Protein AF-A0A2D6INN9-F1 (afdb_monomer)

Radius of gyration: 22.7 Å; Cα contacts (8 Å, |Δi|>4): 470; chains: 1; bounding box: 50×61×62 Å

Foldseek 3Di:
DDQPALVSCVVQVPWDQFDFDWDDDVVPDIDTPHTDVVRGDPPTGRDDDDQADPQPRAGWDDDVPDRDIDRPDCQGLVNQLVLLCQQCDPLHLVQPLDDSVNSSQCVVVVCDRHNLSQLVDDLVSQCVDPPDDSVSSVVNNVSSLVSQEEEQLNNVRSNVQPPQDSLNSLQLLQQQQDPVSQLVDALVSQCVGPPRDSVSSVSSPVQSVDPVNVVVVVSSVVSNRHHGTRDNAALAAQAEEEEFEAAPPDGPVVLCVLCSVRNHHYDPADDLSHQEYEYYHPGPDRVVVCVVSVHHYDYNVVSCVSSDD

Secondary structure (DSSP, 8-state):
-B--SHHHHHHTT-EET--EEEEEETTTEEEEEEE-GGG--TT-EE----SB-TTT-PBEEEPTT-S-EEES-TT-HHHHHHHHHHHHSTTTT--TT--HHHHHHHHHTTS-SSGGGGGG--HHHHTTSTT--HHHHHHHHHHHHH--EEEHHHHHHHTT-TT--HHHHHHHHHHH-SHHHHTT--HHHHHTSTT--HHHHHHHHHHHHSHHHHHHHHHHHHHT-EEEPPPS--TTTT-EEEEESBPSSS-HHHHHHHHHHTT-EE-SS--TT-SEEEE-BT--HHHHHHHHTT-EEE-HHHHHHHH--

Structure (mmCIF, N/CA/C/O backbone):
data_AF-A0A2D6INN9-F1
#
_entry.id   AF-A0A2D6INN9-F1
#
loop_
_atom_site.group_PDB
_atom_site.id
_atom_site.type_symbol
_atom_site.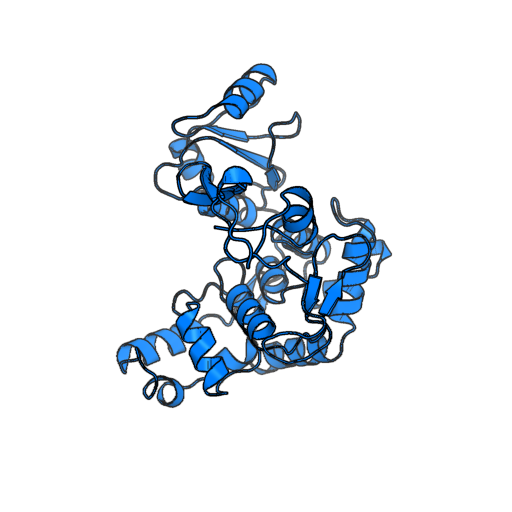label_atom_id
_atom_site.label_alt_id
_atom_site.label_comp_id
_atom_site.label_asym_id
_atom_site.label_entity_id
_atom_site.label_seq_id
_atom_site.pdbx_PDB_ins_code
_atom_site.Cartn_x
_atom_site.Cartn_y
_atom_site.Cartn_z
_atom_site.occupancy
_atom_site.B_iso_or_equiv
_atom_site.auth_seq_id
_atom_site.auth_comp_id
_atom_site.auth_asym_id
_atom_site.auth_atom_id
_atom_site.pdbx_PDB_model_num
ATOM 1 N N . ALA A 1 1 ? 17.475 4.434 -13.393 1.00 82.44 1 ALA A N 1
ATOM 2 C CA . ALA A 1 1 ? 16.855 5.772 -13.404 1.00 82.44 1 ALA A CA 1
ATOM 3 C C . ALA A 1 1 ? 15.416 5.620 -13.858 1.00 82.44 1 ALA A C 1
ATOM 5 O O . ALA A 1 1 ? 15.190 4.859 -14.793 1.00 82.44 1 ALA A O 1
ATOM 6 N N . THR A 1 2 ? 14.457 6.259 -13.189 1.00 85.31 2 THR A N 1
ATOM 7 C CA . THR A 1 2 ? 13.053 6.194 -13.625 1.00 85.31 2 THR A CA 1
ATOM 8 C C . THR A 1 2 ? 12.850 6.983 -14.923 1.00 85.31 2 THR A C 1
ATOM 10 O O . THR A 1 2 ? 13.542 7.969 -15.180 1.00 85.31 2 THR A O 1
ATOM 13 N N . LEU A 1 3 ? 11.908 6.522 -15.743 1.00 88.94 3 LEU A N 1
ATOM 14 C CA . LEU A 1 3 ? 11.426 7.188 -16.957 1.00 88.94 3 LEU A CA 1
ATOM 15 C C . LEU A 1 3 ? 9.985 7.705 -16.804 1.00 88.94 3 LEU A C 1
ATOM 17 O O . LEU A 1 3 ? 9.420 8.233 -17.755 1.00 88.94 3 LEU A O 1
ATOM 21 N N . HIS A 1 4 ? 9.416 7.574 -15.602 1.00 88.25 4 HIS A N 1
ATOM 22 C CA . HIS A 1 4 ? 8.050 7.940 -15.217 1.00 88.25 4 HIS A CA 1
ATOM 23 C C . HIS A 1 4 ? 6.936 7.201 -15.978 1.00 88.25 4 HIS A C 1
ATOM 25 O O . HIS A 1 4 ? 6.243 6.386 -15.375 1.00 88.25 4 HIS A O 1
ATOM 31 N N . ASN A 1 5 ? 6.728 7.481 -17.267 1.00 90.88 5 ASN A N 1
ATOM 32 C CA . ASN A 1 5 ? 5.637 6.931 -18.083 1.00 90.88 5 ASN A CA 1
ATOM 33 C C . ASN A 1 5 ? 5.931 7.064 -19.596 1.00 90.88 5 ASN A C 1
ATOM 35 O O . ASN A 1 5 ? 6.963 7.603 -19.994 1.00 90.88 5 ASN A O 1
ATOM 39 N N . ALA A 1 6 ? 5.033 6.546 -20.445 1.00 90.88 6 ALA A N 1
ATOM 40 C CA . ALA A 1 6 ? 5.186 6.597 -21.904 1.00 90.88 6 ALA A CA 1
ATOM 41 C C . ALA A 1 6 ? 5.280 8.031 -22.446 1.00 90.88 6 ALA A C 1
ATOM 43 O O . ALA A 1 6 ? 6.077 8.292 -23.349 1.00 90.88 6 ALA A O 1
ATOM 44 N N . ASP A 1 7 ? 4.502 8.949 -21.875 1.00 90.00 7 ASP A N 1
ATOM 45 C CA . ASP A 1 7 ? 4.426 10.337 -22.325 1.00 90.00 7 ASP A CA 1
ATOM 46 C C . ASP A 1 7 ? 5.738 11.075 -22.045 1.00 90.00 7 ASP A C 1
ATOM 48 O O . ASP A 1 7 ? 6.246 11.779 -22.912 1.00 90.00 7 ASP A O 1
ATOM 52 N N . GLU A 1 8 ? 6.354 10.853 -20.880 1.00 91.38 8 GLU A N 1
ATOM 53 C CA . GLU A 1 8 ? 7.668 11.408 -20.539 1.00 91.38 8 GLU A CA 1
ATOM 54 C C . GLU A 1 8 ? 8.785 10.847 -21.427 1.00 91.38 8 GLU A C 1
ATOM 56 O O . GLU A 1 8 ? 9.669 11.594 -21.856 1.00 91.38 8 GLU A O 1
ATOM 61 N N . ILE A 1 9 ? 8.729 9.552 -21.757 1.00 92.88 9 ILE A N 1
ATOM 62 C CA . ILE A 1 9 ? 9.659 8.925 -22.708 1.00 92.88 9 ILE A CA 1
ATOM 63 C C . ILE A 1 9 ? 9.532 9.581 -24.087 1.00 92.88 9 ILE A C 1
ATOM 65 O O . ILE A 1 9 ? 10.547 9.914 -24.704 1.00 92.88 9 ILE A O 1
ATOM 69 N N . ALA A 1 10 ? 8.299 9.797 -24.556 1.00 91.88 10 ALA A N 1
ATOM 70 C CA . ALA A 1 10 ? 8.024 10.447 -25.831 1.00 91.88 10 ALA A CA 1
ATOM 71 C C . ALA A 1 10 ? 8.453 11.922 -25.825 1.00 91.88 10 ALA A C 1
ATOM 73 O O . ALA A 1 10 ? 9.128 12.363 -26.755 1.00 91.88 10 ALA A O 1
ATOM 74 N N . ARG A 1 11 ? 8.137 12.665 -24.755 1.00 92.25 11 ARG A N 1
ATOM 75 C CA . ARG A 1 11 ? 8.499 14.079 -24.573 1.00 92.25 11 ARG A CA 1
ATOM 76 C C . ARG A 1 11 ? 10.010 14.294 -24.613 1.00 92.25 11 ARG A C 1
ATOM 78 O O . ARG A 1 11 ? 10.470 15.271 -25.195 1.00 92.25 11 ARG A O 1
ATOM 85 N N . LYS A 1 12 ? 10.781 13.386 -24.008 1.00 92.88 12 LYS A N 1
ATOM 86 C CA . LYS A 1 12 ? 12.253 13.430 -23.986 1.00 92.88 12 LYS A CA 1
ATOM 87 C C . LYS A 1 12 ? 12.909 12.748 -25.203 1.00 92.88 12 LYS A C 1
ATOM 89 O O . LYS A 1 12 ? 14.134 12.741 -25.280 1.00 92.88 12 LYS A O 1
ATOM 94 N N . ASP A 1 13 ? 12.124 12.174 -26.127 1.00 93.94 13 ASP A N 1
ATOM 95 C CA . ASP A 1 13 ? 12.567 11.322 -27.252 1.00 93.94 13 ASP A CA 1
ATOM 96 C C . ASP A 1 13 ? 13.621 10.285 -26.826 1.00 93.94 13 ASP A C 1
ATOM 98 O O . ASP A 1 13 ? 14.629 10.097 -27.506 1.00 93.94 13 ASP A O 1
ATOM 102 N N . VAL A 1 14 ? 13.406 9.619 -25.685 1.00 94.69 14 VAL A N 1
ATOM 103 C CA . VAL A 1 14 ? 14.332 8.593 -25.180 1.00 94.69 14 VAL A CA 1
ATOM 104 C C . VAL A 1 14 ? 14.199 7.318 -26.006 1.00 94.69 14 VAL A C 1
ATOM 106 O O . VAL A 1 14 ? 13.104 6.781 -26.196 1.00 94.69 14 VAL A O 1
ATOM 109 N N . ARG A 1 15 ? 15.336 6.804 -26.482 1.00 95.44 15 ARG A N 1
ATOM 110 C CA . ARG A 1 15 ? 15.422 5.575 -27.277 1.00 95.44 15 ARG A CA 1
ATOM 111 C C . ARG A 1 15 ? 16.339 4.554 -26.620 1.00 95.44 15 ARG A C 1
ATOM 113 O O . ARG A 1 15 ? 17.301 4.893 -25.935 1.00 95.44 15 ARG A O 1
ATOM 120 N N . VAL A 1 16 ? 16.057 3.277 -26.862 1.00 94.12 16 VAL A N 1
ATOM 121 C CA . VAL A 1 16 ? 16.925 2.177 -26.431 1.00 94.12 16 VAL A CA 1
ATOM 122 C C . VAL A 1 16 ? 18.274 2.330 -27.131 1.00 94.12 16 VAL A C 1
ATOM 124 O O . VAL A 1 16 ? 18.326 2.339 -28.362 1.00 94.12 16 VAL A O 1
ATOM 127 N N . GLY A 1 17 ? 19.342 2.455 -26.341 1.00 93.12 17 GLY A N 1
ATOM 128 C CA . GLY A 1 17 ? 20.711 2.683 -26.813 1.00 93.12 17 GLY A CA 1
ATOM 129 C C . GLY A 1 17 ? 21.179 4.143 -26.787 1.00 93.12 17 GLY A C 1
ATOM 130 O O . GLY A 1 17 ? 22.317 4.397 -27.166 1.00 93.12 17 GLY A O 1
ATOM 131 N N . ASP A 1 18 ? 20.348 5.100 -26.360 1.00 94.44 18 ASP A N 1
ATOM 132 C CA . ASP A 1 18 ? 20.767 6.5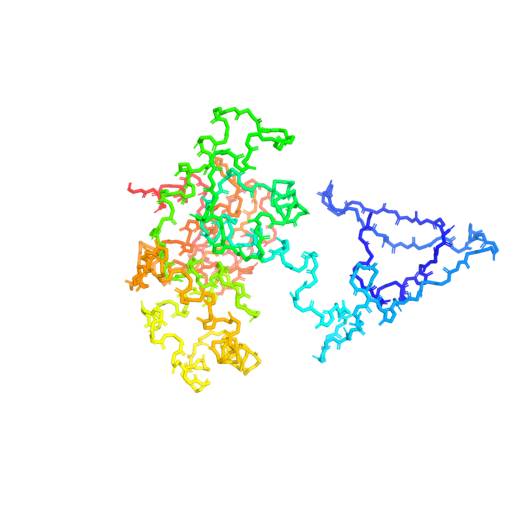02 -26.245 1.00 94.44 18 ASP A CA 1
ATOM 133 C C . ASP A 1 18 ? 21.808 6.736 -25.144 1.00 94.44 18 ASP A C 1
ATOM 135 O O . ASP A 1 18 ? 21.731 6.176 -24.049 1.00 94.44 18 ASP A O 1
ATOM 139 N N . THR A 1 19 ? 22.717 7.678 -25.406 1.00 95.06 19 THR A N 1
ATOM 140 C CA . THR A 1 19 ? 23.507 8.336 -24.361 1.00 95.06 19 THR A CA 1
ATOM 141 C C . THR A 1 19 ? 22.652 9.410 -23.694 1.00 95.06 19 THR A C 1
ATOM 143 O O . THR A 1 19 ? 22.105 10.288 -24.368 1.00 95.06 19 THR A O 1
ATOM 146 N N . VAL A 1 20 ? 22.543 9.359 -22.368 1.00 94.38 20 VAL A N 1
ATOM 147 C CA . VAL A 1 20 ? 21.652 10.222 -21.581 1.00 94.38 20 VAL A CA 1
ATOM 148 C C . VAL A 1 20 ? 22.390 10.918 -20.444 1.00 94.38 20 VAL A C 1
ATOM 150 O O . VAL A 1 20 ? 23.368 10.395 -19.915 1.00 94.38 20 VAL A O 1
ATOM 153 N N . ILE A 1 21 ? 21.886 12.082 -20.036 1.00 91.31 21 ILE A N 1
ATOM 154 C CA . ILE A 1 21 ? 22.287 12.729 -18.787 1.00 91.31 21 ILE A CA 1
ATOM 155 C C . ILE A 1 21 ? 21.362 12.246 -17.674 1.00 91.31 21 ILE A C 1
ATOM 157 O O . ILE A 1 21 ? 20.141 12.404 -17.759 1.00 91.31 21 ILE A O 1
ATOM 161 N N . ILE A 1 22 ? 21.956 11.686 -16.624 1.00 91.25 22 ILE A N 1
ATOM 162 C CA . ILE A 1 22 ? 21.252 11.266 -15.414 1.00 91.25 22 ILE A CA 1
ATOM 163 C C . ILE A 1 22 ? 21.534 12.287 -14.317 1.00 91.25 22 ILE A C 1
ATOM 165 O O . ILE A 1 22 ? 22.684 12.656 -14.088 1.00 91.25 22 ILE A O 1
ATOM 169 N N . HIS A 1 23 ? 20.484 12.709 -13.624 1.00 85.31 23 HIS A N 1
ATOM 170 C CA . HIS A 1 23 ? 20.584 13.508 -12.411 1.00 85.31 23 HIS A CA 1
ATOM 171 C C . HIS A 1 23 ? 20.017 12.711 -11.239 1.00 85.31 23 HIS A C 1
ATOM 173 O O . HIS A 1 23 ? 19.042 11.979 -11.393 1.00 85.31 23 HIS A O 1
ATOM 179 N N . LYS A 1 24 ? 20.637 12.830 -10.066 1.00 84.06 24 LYS A N 1
ATOM 180 C CA . LYS A 1 24 ? 20.066 12.328 -8.816 1.00 84.06 24 LYS A CA 1
ATOM 181 C C . LYS A 1 24 ? 19.417 13.503 -8.100 1.00 84.06 24 LYS A C 1
ATOM 183 O O . LYS A 1 24 ? 20.112 14.301 -7.478 1.00 84.06 24 LYS A O 1
ATOM 188 N N . ALA A 1 25 ? 18.095 13.609 -8.198 1.00 65.69 25 ALA A N 1
ATOM 189 C CA . ALA A 1 25 ? 17.360 14.628 -7.464 1.00 65.69 25 ALA A CA 1
ATOM 190 C C . ALA A 1 25 ? 17.486 14.345 -5.957 1.00 65.69 25 ALA A C 1
ATOM 192 O O . ALA A 1 25 ? 17.054 13.293 -5.478 1.00 65.69 25 ALA A O 1
ATOM 193 N N . GLY A 1 26 ? 18.123 15.262 -5.222 1.00 65.00 26 GLY A N 1
ATOM 194 C CA . GLY A 1 26 ? 18.362 15.119 -3.781 1.00 65.00 26 GLY A CA 1
ATOM 195 C C . GLY A 1 26 ? 19.169 13.871 -3.401 1.00 65.00 26 GLY A C 1
ATOM 196 O O . GLY A 1 26 ? 18.892 13.285 -2.363 1.00 65.00 26 GLY A O 1
ATOM 197 N N . ASP A 1 27 ? 20.094 13.431 -4.265 1.00 66.44 27 ASP A N 1
ATOM 198 C CA . ASP A 1 27 ? 21.002 12.282 -4.088 1.00 66.44 27 ASP A CA 1
ATOM 199 C C . ASP A 1 27 ? 20.370 10.883 -3.931 1.00 66.44 27 ASP A C 1
ATOM 201 O O . ASP A 1 27 ? 21.101 9.897 -3.812 1.00 66.44 27 ASP A O 1
ATOM 205 N N . ILE A 1 28 ? 19.041 10.745 -4.031 1.00 70.94 28 ILE A N 1
ATOM 206 C CA . ILE A 1 28 ? 18.347 9.467 -3.773 1.00 70.94 28 ILE A CA 1
ATOM 207 C C . ILE A 1 28 ? 17.854 8.798 -5.065 1.00 70.94 28 ILE A C 1
ATOM 209 O O . ILE A 1 28 ? 18.266 7.679 -5.374 1.00 70.94 28 ILE A O 1
ATOM 213 N N . ILE A 1 29 ? 16.987 9.456 -5.846 1.00 74.56 29 ILE A N 1
ATOM 214 C CA . ILE A 1 29 ? 16.329 8.826 -7.006 1.00 74.56 29 ILE A CA 1
ATOM 215 C C . ILE A 1 29 ? 16.963 9.336 -8.309 1.00 74.56 29 ILE A C 1
ATOM 217 O O . ILE A 1 29 ? 16.844 10.523 -8.617 1.00 74.56 29 ILE A O 1
ATOM 221 N N . PRO A 1 30 ? 17.629 8.474 -9.103 1.00 83.50 30 PRO A N 1
ATOM 222 C CA . PRO A 1 30 ? 18.159 8.876 -10.397 1.00 83.50 30 PRO A CA 1
ATOM 223 C C . PRO A 1 30 ? 17.036 9.021 -11.434 1.00 83.50 30 PRO A C 1
ATOM 225 O O . PRO A 1 30 ? 16.236 8.100 -11.633 1.00 83.50 30 PRO A O 1
ATOM 228 N N . GLU A 1 31 ? 17.041 10.130 -12.164 1.00 85.38 31 GLU A N 1
ATOM 229 C CA . GLU A 1 31 ? 16.136 10.434 -13.274 1.00 85.38 31 GLU A CA 1
ATOM 230 C C . GLU A 1 31 ? 16.912 10.808 -14.542 1.00 85.38 31 GLU A C 1
ATOM 232 O O . GLU A 1 31 ? 18.044 11.295 -14.487 1.00 85.38 31 GLU A O 1
ATOM 237 N N . ILE A 1 32 ? 16.307 10.562 -15.705 1.00 89.12 32 ILE A N 1
ATOM 238 C CA . ILE A 1 32 ? 16.875 10.979 -16.992 1.00 89.12 32 ILE A CA 1
ATOM 239 C C . ILE A 1 32 ? 16.454 12.421 -17.268 1.00 89.12 32 ILE A C 1
ATOM 241 O O . ILE A 1 32 ? 15.264 12.694 -17.431 1.00 89.12 32 ILE A O 1
ATOM 245 N N . VAL A 1 33 ? 17.424 13.333 -17.356 1.00 88.50 33 VAL A N 1
ATOM 246 C CA . VAL A 1 33 ? 17.177 14.760 -17.623 1.00 88.50 33 VAL A CA 1
ATOM 247 C C . VAL A 1 33 ? 16.959 14.990 -19.112 1.00 88.50 33 VAL A C 1
ATOM 249 O O . VAL A 1 33 ? 15.941 15.549 -19.513 1.00 88.50 33 VAL A O 1
ATOM 252 N N . GLN A 1 34 ? 17.902 14.526 -19.935 1.00 89.94 34 GLN A N 1
ATOM 253 C CA . GLN A 1 34 ? 17.858 14.681 -21.387 1.00 89.94 34 GLN A CA 1
ATOM 254 C C . GLN A 1 34 ? 18.675 13.603 -22.103 1.00 89.94 34 GLN A C 1
ATOM 256 O O . GLN A 1 34 ? 19.637 13.059 -21.552 1.00 89.94 34 GLN A O 1
ATOM 261 N N . VAL A 1 35 ? 18.306 13.329 -23.352 1.00 94.56 35 VAL A N 1
ATOM 262 C CA . VAL A 1 35 ? 19.119 12.561 -24.304 1.00 94.56 35 VAL A CA 1
ATOM 263 C C . VAL A 1 35 ? 20.204 13.449 -24.915 1.00 94.56 35 VAL A C 1
ATOM 265 O O . VAL A 1 35 ? 20.056 14.669 -24.957 1.00 94.56 35 VAL A O 1
ATOM 268 N N . LEU A 1 36 ? 21.283 12.849 -25.420 1.00 94.94 36 LEU A N 1
ATOM 269 C CA . LEU A 1 36 ? 22.322 13.533 -26.195 1.00 94.94 36 LEU A CA 1
ATOM 270 C C . LEU A 1 36 ? 22.227 13.122 -27.676 1.00 94.94 36 LEU A C 1
ATOM 272 O O . LEU A 1 36 ? 22.896 12.172 -28.087 1.00 94.94 36 LEU A O 1
ATOM 276 N N . PRO A 1 37 ? 21.447 13.8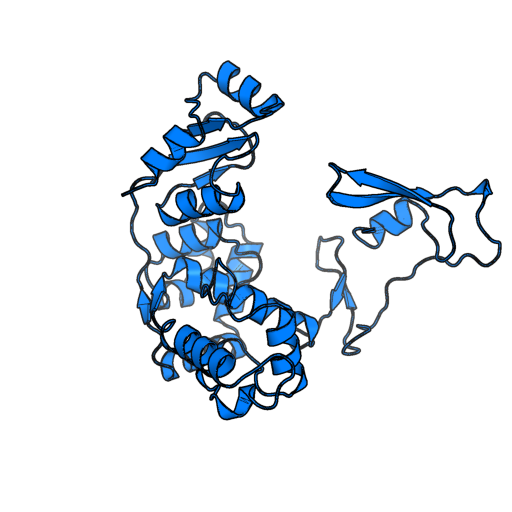34 -28.520 1.00 92.81 37 PRO A N 1
ATOM 277 C CA . PRO A 1 37 ? 21.161 13.393 -29.889 1.00 92.81 37 PRO A CA 1
ATOM 278 C C . PRO A 1 37 ? 22.407 13.231 -30.765 1.00 92.81 37 PRO A C 1
ATOM 280 O O . PRO A 1 37 ? 22.443 12.359 -31.625 1.00 92.81 37 PRO A O 1
ATOM 283 N N . LYS A 1 38 ? 23.451 14.037 -30.524 1.00 94.75 38 LYS A N 1
ATOM 284 C CA . LYS A 1 38 ? 24.725 13.972 -31.264 1.00 94.75 38 LYS A CA 1
ATOM 285 C C . LYS A 1 38 ? 25.489 12.661 -31.046 1.00 94.75 38 LYS A C 1
ATOM 287 O O . LYS A 1 38 ? 26.340 12.325 -31.857 1.00 94.75 38 LYS A O 1
ATOM 292 N N . LEU A 1 39 ? 25.193 11.942 -29.963 1.00 95.69 39 LEU A N 1
ATOM 293 C CA . LEU A 1 39 ? 25.821 10.668 -29.610 1.00 95.69 39 LEU A CA 1
ATOM 294 C C . LEU A 1 39 ? 24.891 9.472 -29.855 1.00 95.69 39 LEU A C 1
ATOM 296 O O . LEU A 1 39 ? 25.235 8.351 -29.493 1.00 95.69 39 LEU A O 1
ATOM 300 N N . ARG A 1 40 ? 23.713 9.696 -30.453 1.00 95.62 40 ARG A N 1
ATOM 301 C CA . ARG A 1 40 ? 22.722 8.647 -30.695 1.00 95.62 40 ARG A CA 1
ATOM 302 C C . ARG A 1 40 ? 23.246 7.630 -31.716 1.00 95.62 40 ARG A C 1
ATOM 304 O O . ARG A 1 40 ? 23.510 8.004 -32.864 1.00 95.62 40 ARG A O 1
ATOM 311 N N . PRO A 1 41 ? 23.326 6.335 -31.363 1.00 94.62 41 PRO A N 1
ATOM 312 C CA . PRO A 1 41 ? 23.656 5.295 -32.327 1.00 94.62 41 PRO A CA 1
ATOM 313 C C . PRO A 1 41 ? 22.590 5.185 -33.422 1.00 94.62 41 PRO A C 1
ATOM 315 O O . PRO A 1 41 ? 21.394 5.316 -33.159 1.00 94.62 41 PRO A O 1
ATOM 318 N N . LYS A 1 42 ? 22.997 4.838 -34.650 1.00 92.69 42 LYS A N 1
ATOM 319 C CA . LYS A 1 42 ? 22.057 4.617 -35.770 1.00 92.69 42 LYS A CA 1
ATOM 320 C C . LYS A 1 42 ? 21.034 3.507 -35.489 1.00 92.69 42 LYS A C 1
ATOM 322 O O . LYS A 1 42 ? 19.930 3.550 -36.017 1.00 92.69 42 LYS A O 1
ATOM 327 N N . ALA A 1 43 ? 21.392 2.534 -34.650 1.00 94.12 43 ALA A N 1
ATOM 328 C CA . ALA A 1 43 ? 20.536 1.412 -34.267 1.00 94.12 43 ALA A CA 1
ATOM 329 C C . ALA A 1 43 ? 19.555 1.730 -33.117 1.00 94.12 43 ALA A C 1
ATOM 331 O O . ALA A 1 43 ? 18.850 0.826 -32.666 1.00 94.12 43 ALA A O 1
ATOM 332 N N . ALA A 1 44 ? 19.507 2.975 -32.622 1.00 94.06 44 ALA A N 1
ATOM 333 C CA . ALA A 1 44 ? 18.654 3.347 -31.496 1.00 94.06 44 ALA A CA 1
ATOM 334 C C . ALA A 1 44 ? 17.160 3.196 -31.831 1.00 94.06 44 ALA A C 1
ATOM 336 O O . ALA A 1 44 ? 16.668 3.739 -32.826 1.00 94.06 44 ALA A O 1
ATOM 337 N N . LYS A 1 45 ? 16.417 2.484 -30.975 1.00 94.50 45 LYS A N 1
ATOM 338 C CA . LYS A 1 45 ? 14.999 2.150 -31.202 1.00 94.50 45 LYS A CA 1
ATOM 339 C C . LYS A 1 45 ? 14.085 2.951 -30.286 1.00 94.50 45 LYS A C 1
ATOM 341 O O . LYS A 1 45 ? 14.337 3.048 -29.087 1.00 94.50 45 LYS A O 1
ATOM 346 N N . LYS A 1 46 ? 12.996 3.491 -30.838 1.00 94.38 46 LYS A N 1
ATOM 347 C CA . LYS A 1 46 ? 11.948 4.124 -30.026 1.00 94.38 46 LYS A CA 1
ATOM 348 C C . LYS A 1 46 ? 11.318 3.094 -29.092 1.00 94.38 46 LYS A C 1
ATOM 350 O O . LYS A 1 46 ? 11.091 1.952 -29.488 1.00 94.38 46 LYS A O 1
ATOM 355 N N . PHE A 1 47 ? 11.034 3.516 -27.866 1.00 94.06 47 PHE A N 1
ATOM 356 C CA . PHE A 1 47 ? 10.232 2.728 -26.943 1.00 94.06 47 PHE A CA 1
ATOM 357 C C . PHE A 1 47 ? 8.786 2.652 -27.443 1.00 94.06 47 PHE A C 1
ATOM 359 O O . PHE A 1 47 ? 8.231 3.640 -27.924 1.00 94.06 47 PHE A O 1
ATOM 366 N N . VAL A 1 48 ? 8.182 1.475 -27.310 1.00 92.69 48 VAL A N 1
ATOM 367 C CA . VAL A 1 48 ? 6.768 1.238 -27.595 1.00 92.69 48 VAL A CA 1
ATOM 368 C C . VAL A 1 48 ? 6.189 0.538 -26.377 1.00 92.69 48 VAL A C 1
ATOM 370 O O . VAL A 1 48 ? 6.724 -0.482 -25.942 1.00 92.69 48 VAL A O 1
ATOM 373 N N . MET A 1 49 ? 5.112 1.093 -25.823 1.00 93.81 49 MET A N 1
ATOM 374 C CA . MET A 1 49 ? 4.427 0.483 -24.687 1.00 93.81 49 MET A CA 1
ATOM 375 C C . MET A 1 49 ? 3.894 -0.901 -25.099 1.00 93.81 49 MET A C 1
ATOM 377 O O . MET A 1 49 ? 3.229 -1.007 -26.136 1.00 93.81 49 MET A O 1
ATOM 381 N N . PRO A 1 50 ? 4.189 -1.975 -24.344 1.00 94.88 50 PRO A N 1
ATOM 382 C CA . PRO A 1 50 ? 3.692 -3.301 -24.675 1.00 94.88 50 PRO A CA 1
ATOM 383 C C . PRO A 1 50 ? 2.162 -3.352 -24.601 1.00 94.88 50 PRO A C 1
ATOM 385 O O . PRO A 1 50 ? 1.555 -2.798 -23.688 1.00 94.88 50 PRO A O 1
ATOM 388 N N . LYS A 1 51 ? 1.540 -4.051 -25.559 1.00 95.56 51 LYS A N 1
ATOM 389 C CA . LYS A 1 51 ? 0.083 -4.289 -25.587 1.00 95.56 51 LYS A CA 1
ATOM 390 C C . LYS A 1 51 ? -0.360 -5.369 -24.596 1.00 95.56 51 LYS A C 1
ATOM 392 O O . LYS A 1 51 ? -1.524 -5.409 -24.204 1.00 95.56 51 LYS A O 1
ATOM 397 N N . GLU A 1 52 ? 0.574 -6.222 -24.189 1.00 97.50 52 GLU A N 1
ATOM 398 C CA . GLU A 1 52 ? 0.374 -7.333 -23.263 1.00 97.50 52 GLU A CA 1
ATOM 399 C C . GLU A 1 52 ? 1.357 -7.227 -22.102 1.00 97.50 52 GLU A C 1
ATOM 401 O O . GLU A 1 52 ? 2.508 -6.819 -22.267 1.00 97.50 52 GLU A O 1
ATOM 406 N N . CYS A 1 53 ? 0.909 -7.605 -20.910 1.00 96.75 53 CYS A N 1
ATOM 407 C CA . CYS A 1 53 ? 1.723 -7.593 -19.713 1.00 96.75 53 CYS A CA 1
ATOM 408 C C . CYS A 1 53 ? 2.919 -8.536 -19.918 1.00 96.75 53 CYS A C 1
ATOM 410 O O . CYS A 1 53 ? 2.716 -9.715 -20.217 1.00 96.75 53 CYS A O 1
ATOM 412 N N . PRO A 1 54 ? 4.164 -8.080 -19.707 1.00 96.06 54 PRO A N 1
ATOM 413 C CA . PRO A 1 54 ? 5.333 -8.936 -19.889 1.00 96.06 54 PRO A CA 1
ATOM 414 C C . PRO A 1 54 ? 5.343 -10.138 -18.934 1.00 96.06 54 PRO A C 1
ATOM 4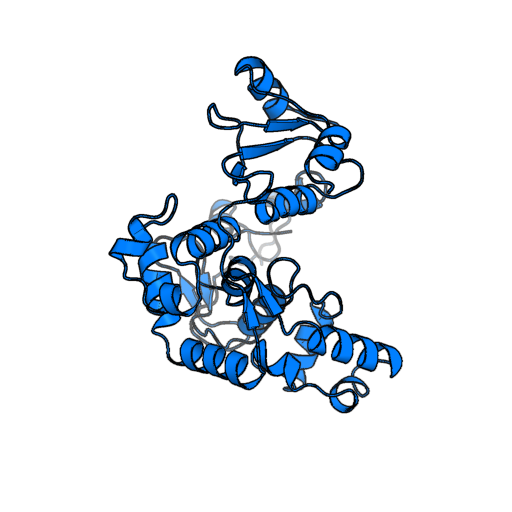16 O O . PRO A 1 54 ? 5.986 -11.133 -19.253 1.00 96.06 54 PRO A O 1
ATOM 419 N N . ILE A 1 55 ? 4.597 -10.059 -17.823 1.00 96.12 55 ILE A N 1
ATOM 420 C CA . ILE A 1 55 ? 4.523 -11.092 -16.787 1.00 96.12 55 ILE A CA 1
ATOM 421 C C . ILE A 1 55 ? 3.391 -12.091 -17.052 1.00 96.12 55 ILE A C 1
ATOM 423 O O . ILE A 1 55 ? 3.659 -13.265 -17.265 1.00 96.12 55 ILE A O 1
ATOM 427 N N . CYS A 1 56 ? 2.131 -11.642 -17.084 1.00 95.62 56 CYS A N 1
ATOM 428 C CA . CYS A 1 56 ? 0.972 -12.544 -17.200 1.00 95.62 56 CYS A CA 1
ATOM 429 C C . CYS A 1 56 ? 0.293 -12.549 -18.580 1.00 95.62 56 CYS A C 1
ATOM 431 O O . CYS A 1 56 ? -0.765 -13.153 -18.731 1.00 95.62 56 CYS A O 1
ATOM 433 N N . LYS A 1 57 ? 0.837 -11.823 -19.568 1.00 96.94 57 LYS A N 1
ATOM 434 C CA . LYS A 1 57 ? 0.304 -11.689 -20.942 1.00 96.94 57 LYS A CA 1
ATOM 435 C C . LYS A 1 57 ? -1.095 -11.073 -21.071 1.00 96.94 57 LYS A C 1
ATOM 437 O O . LYS A 1 57 ? -1.587 -10.893 -22.176 1.00 96.94 57 LYS A O 1
ATOM 442 N N . SER A 1 58 ? -1.721 -10.672 -19.967 1.00 96.81 58 SER A N 1
ATOM 443 C CA . SER A 1 58 ? -3.003 -9.960 -19.993 1.00 96.81 58 SER A CA 1
ATOM 444 C C . SER A 1 58 ? -2.878 -8.592 -20.663 1.00 96.81 58 SER A C 1
ATOM 446 O O . SER A 1 58 ? -1.796 -8.007 -20.693 1.00 96.81 58 SER A O 1
ATOM 448 N N . LYS A 1 59 ? -3.987 -8.057 -21.178 1.00 96.69 59 LYS A N 1
ATOM 449 C CA . LYS A 1 59 ? -4.004 -6.773 -21.887 1.00 96.69 59 LYS A CA 1
ATOM 450 C C . LYS A 1 59 ? -3.451 -5.641 -21.011 1.00 96.69 59 LYS A C 1
ATOM 452 O O . LYS A 1 59 ? -3.770 -5.529 -19.827 1.00 96.69 59 LYS A O 1
ATOM 457 N N . VAL A 1 60 ? -2.630 -4.782 -21.605 1.00 95.38 60 VAL A N 1
ATOM 458 C CA . VAL A 1 60 ? -2.234 -3.509 -20.997 1.00 95.38 60 VAL A CA 1
ATOM 459 C C . VAL A 1 60 ? -3.261 -2.459 -21.396 1.00 95.38 60 VAL A C 1
ATOM 461 O O . VAL A 1 60 ? -3.545 -2.272 -22.580 1.00 95.38 60 VAL A O 1
ATOM 464 N N . VAL A 1 61 ? -3.831 -1.791 -20.399 1.00 93.19 61 VAL A N 1
ATOM 465 C CA . VAL A 1 61 ? -4.839 -0.745 -20.575 1.00 93.19 61 VAL A CA 1
ATOM 466 C C . VAL A 1 61 ? -4.324 0.567 -20.000 1.00 93.19 61 VAL A C 1
ATOM 468 O O . VAL A 1 61 ? -3.633 0.584 -18.979 1.00 93.19 61 VAL A O 1
ATOM 471 N N . GLN A 1 62 ? -4.637 1.670 -20.669 1.00 89.06 62 GLN A N 1
ATOM 472 C CA . GLN A 1 62 ? -4.460 3.002 -20.108 1.00 89.06 62 GLN A CA 1
ATOM 473 C C . GLN A 1 62 ? -5.697 3.324 -19.271 1.00 89.06 62 GLN A C 1
ATOM 475 O O . GLN A 1 62 ? -6.813 3.058 -19.705 1.00 89.06 62 GLN A O 1
ATOM 480 N N . ILE A 1 63 ? -5.499 3.832 -18.057 1.00 77.44 63 ILE A N 1
ATOM 481 C CA . ILE A 1 63 ? -6.613 4.159 -17.159 1.00 77.44 63 ILE A CA 1
ATOM 482 C C . ILE A 1 63 ? -7.321 5.414 -17.666 1.00 77.44 63 ILE A C 1
ATOM 484 O O . ILE A 1 63 ? -6.654 6.378 -18.050 1.00 77.44 63 ILE A O 1
ATOM 488 N N . ASP A 1 64 ? -8.650 5.430 -17.600 1.00 67.25 64 ASP A N 1
ATOM 489 C CA . ASP A 1 64 ? -9.461 6.560 -18.047 1.00 67.25 64 ASP A CA 1
ATOM 490 C C . ASP A 1 64 ? -9.066 7.875 -17.357 1.00 67.25 64 ASP A C 1
ATOM 492 O O . ASP A 1 64 ? -9.101 8.025 -16.130 1.00 67.25 64 ASP A O 1
ATOM 496 N N . GLY A 1 65 ? -8.672 8.853 -18.178 1.00 67.62 65 GLY A N 1
ATOM 497 C CA . GLY A 1 65 ? -8.228 10.176 -17.734 1.00 67.62 65 GLY A CA 1
ATOM 498 C C . GLY A 1 65 ? -6.821 10.222 -17.121 1.00 67.62 65 GLY A C 1
ATOM 499 O O . GLY A 1 65 ? -6.453 11.252 -16.559 1.00 67.62 65 GLY A O 1
ATOM 500 N N . GLY A 1 66 ? -6.035 9.140 -17.206 1.00 76.62 66 GLY A N 1
ATOM 501 C CA . GLY A 1 66 ? -4.667 9.064 -16.686 1.00 76.62 66 GLY A CA 1
ATOM 502 C C . GLY A 1 66 ? -3.597 8.798 -17.753 1.00 76.62 66 GLY A C 1
ATOM 503 O O . GLY A 1 66 ? -3.873 8.332 -18.854 1.00 76.62 66 GLY A O 1
ATOM 504 N N . VAL A 1 67 ? -2.333 9.049 -17.399 1.00 86.38 67 VAL A N 1
ATOM 505 C CA . VAL A 1 67 ? -1.144 8.783 -18.249 1.00 86.38 67 VAL A CA 1
ATOM 506 C C . VAL A 1 67 ? -0.549 7.381 -18.037 1.00 86.38 67 VAL A C 1
ATOM 508 O O . VAL A 1 67 ? 0.342 6.926 -18.757 1.00 86.38 67 VAL A O 1
ATOM 511 N N . ALA A 1 68 ? -1.006 6.680 -16.996 1.00 88.44 68 ALA A N 1
ATOM 512 C CA . ALA A 1 68 ? -0.452 5.400 -16.581 1.00 88.44 68 ALA A CA 1
ATOM 513 C C . ALA A 1 68 ? -1.066 4.233 -17.365 1.00 88.44 68 ALA A C 1
ATOM 515 O O . ALA A 1 68 ? -2.286 4.106 -17.471 1.00 88.44 68 ALA A O 1
ATOM 516 N N . HIS A 1 69 ? -0.198 3.340 -17.834 1.00 91.88 69 HIS A N 1
ATOM 517 C CA . HIS A 1 69 ? -0.572 2.052 -18.407 1.00 91.88 69 HIS A CA 1
ATOM 518 C C . HIS A 1 69 ? -0.458 0.968 -17.332 1.00 91.88 69 HIS A C 1
ATOM 520 O O . HIS A 1 69 ? 0.551 0.904 -16.626 1.00 91.88 69 HIS A O 1
ATOM 526 N N . ARG A 1 70 ? -1.482 0.122 -17.191 1.00 92.25 70 ARG A N 1
ATOM 527 C CA . ARG A 1 70 ? -1.534 -0.951 -16.190 1.00 92.25 70 ARG A CA 1
ATOM 528 C C . ARG A 1 70 ? -1.936 -2.281 -16.814 1.00 92.25 70 ARG A C 1
ATOM 530 O O . ARG A 1 70 ? -2.632 -2.338 -17.823 1.00 92.25 70 ARG A O 1
ATOM 537 N N . CYS A 1 71 ? -1.488 -3.362 -16.184 1.00 94.81 71 CYS A N 1
ATOM 538 C CA . CYS A 1 71 ? -1.994 -4.700 -16.458 1.00 94.81 71 CYS A CA 1
ATOM 539 C C . CYS A 1 71 ? -3.477 -4.769 -16.069 1.00 94.81 71 CYS A C 1
ATOM 541 O O . CYS A 1 71 ? -3.821 -4.395 -14.951 1.00 94.81 71 CYS A O 1
ATOM 543 N N . SER A 1 72 ? -4.337 -5.266 -16.961 1.00 92.25 72 SER A N 1
ATOM 544 C CA . SER A 1 72 ? -5.775 -5.400 -16.691 1.00 92.25 72 SER A CA 1
ATOM 545 C C . SER A 1 72 ? -6.126 -6.559 -15.754 1.00 92.25 72 SER A C 1
ATOM 547 O O . SER A 1 72 ? -7.265 -6.662 -15.317 1.00 92.25 72 SER A O 1
ATOM 549 N N . ASN A 1 73 ? -5.183 -7.467 -15.488 1.00 92.44 73 ASN A N 1
ATOM 550 C CA . ASN A 1 73 ? -5.406 -8.624 -14.628 1.00 92.44 73 ASN A CA 1
ATOM 551 C C . ASN A 1 73 ? -5.060 -8.297 -13.161 1.00 92.44 73 ASN A C 1
ATOM 553 O O . ASN A 1 73 ? -3.870 -8.143 -12.859 1.00 92.44 73 ASN A O 1
ATOM 557 N N . PRO A 1 74 ? -6.053 -8.246 -12.250 1.00 86.75 74 PRO A N 1
ATOM 558 C CA . PRO A 1 74 ? -5.824 -7.996 -10.826 1.00 86.75 74 PRO A CA 1
ATOM 559 C C . PRO A 1 74 ? -5.121 -9.164 -10.119 1.00 86.75 74 PRO A C 1
ATOM 561 O O . PRO A 1 74 ? -4.540 -8.972 -9.061 1.00 86.75 74 PRO A O 1
ATOM 564 N N . LYS A 1 75 ? -5.119 -10.361 -10.719 1.00 90.12 75 LYS A N 1
ATOM 565 C CA . LYS A 1 75 ? -4.460 -11.578 -10.209 1.00 90.12 75 LYS A CA 1
ATOM 566 C C . LYS A 1 75 ? -3.071 -11.790 -10.826 1.00 90.12 75 LYS A C 1
ATOM 568 O O . LYS A 1 75 ? -2.511 -12.880 -10.772 1.00 90.12 75 LYS A O 1
ATOM 573 N N . CYS A 1 76 ? -2.518 -10.764 -11.473 1.00 94.81 76 CYS A N 1
ATOM 574 C CA . CYS A 1 76 ? -1.157 -10.792 -11.999 1.00 94.81 76 CYS A CA 1
ATOM 575 C C . CYS A 1 76 ? -0.151 -10.869 -10.840 1.00 94.81 76 CYS A C 1
ATOM 577 O O . CYS A 1 76 ? -0.313 -10.161 -9.851 1.00 94.81 76 CYS A O 1
ATOM 579 N N . PHE A 1 77 ? 0.908 -11.671 -10.977 1.00 94.88 77 PHE A N 1
ATOM 580 C CA . PHE A 1 77 ? 1.858 -11.941 -9.890 1.00 94.88 77 PHE A CA 1
ATOM 581 C C . PHE A 1 77 ? 2.401 -10.672 -9.187 1.00 94.88 77 PHE A C 1
ATOM 583 O O . PHE A 1 77 ? 2.256 -10.579 -7.971 1.00 94.88 77 PHE A O 1
ATOM 590 N N . PRO A 1 78 ? 2.921 -9.639 -9.891 1.00 94.94 78 PRO A N 1
ATOM 591 C CA . PRO A 1 78 ? 3.335 -8.392 -9.250 1.00 94.94 78 PRO A CA 1
ATOM 592 C C . PRO A 1 78 ? 2.202 -7.660 -8.532 1.00 94.94 78 PRO A C 1
ATOM 594 O O . PRO A 1 78 ? 2.452 -7.024 -7.522 1.00 94.94 78 PRO A O 1
ATOM 597 N N . VAL A 1 79 ? 0.964 -7.735 -9.031 1.00 92.88 79 VAL A N 1
ATOM 598 C CA . VAL A 1 79 ? -0.181 -7.078 -8.380 1.00 92.88 79 VAL A CA 1
ATOM 599 C C . VAL A 1 79 ? -0.483 -7.759 -7.049 1.00 92.88 79 VAL A C 1
ATOM 601 O O . VAL A 1 79 ? -0.578 -7.070 -6.040 1.00 92.88 79 VAL A O 1
ATOM 604 N N . LEU A 1 80 ? -0.553 -9.093 -7.033 1.00 93.75 80 LEU A N 1
ATOM 605 C CA . LEU A 1 80 ? -0.752 -9.868 -5.805 1.00 93.75 80 LEU A CA 1
ATOM 606 C C . LEU A 1 80 ? 0.385 -9.633 -4.803 1.00 93.75 80 LEU A C 1
ATOM 608 O O . LEU A 1 80 ? 0.127 -9.404 -3.623 1.00 93.75 80 LEU A O 1
ATOM 612 N N . ARG A 1 81 ? 1.637 -9.617 -5.281 1.00 96.12 81 ARG A N 1
ATOM 613 C CA . ARG A 1 81 ? 2.811 -9.316 -4.453 1.00 96.12 81 ARG A CA 1
ATOM 614 C C . ARG A 1 81 ? 2.695 -7.949 -3.789 1.00 96.12 81 ARG A C 1
ATOM 616 O O . ARG A 1 81 ? 2.818 -7.866 -2.573 1.00 96.12 81 ARG A O 1
ATOM 623 N N . GLU A 1 82 ? 2.414 -6.896 -4.557 1.00 95.38 82 GLU A N 1
ATOM 624 C CA . GLU A 1 82 ? 2.264 -5.548 -3.995 1.00 95.38 82 GLU A CA 1
ATOM 625 C C . GLU A 1 82 ? 1.037 -5.426 -3.082 1.00 95.38 82 GLU A C 1
ATOM 627 O O . GLU A 1 82 ? 1.098 -4.708 -2.091 1.00 95.38 82 GLU A O 1
ATOM 632 N N . GLN A 1 83 ? -0.061 -6.139 -3.354 1.00 94.12 83 GLN A N 1
ATOM 633 C CA . GLN A 1 83 ? -1.221 -6.176 -2.455 1.00 94.12 83 GLN A CA 1
ATOM 634 C C . GLN A 1 83 ? -0.867 -6.789 -1.097 1.00 94.12 83 GLN A C 1
ATOM 636 O O . GLN A 1 83 ? -1.242 -6.236 -0.066 1.00 94.12 83 GLN A O 1
ATOM 641 N N . ILE A 1 84 ? -0.120 -7.897 -1.082 1.00 96.38 84 ILE A N 1
ATOM 642 C CA . ILE A 1 84 ? 0.313 -8.539 0.163 1.00 96.38 84 ILE A CA 1
ATOM 643 C C . ILE A 1 84 ? 1.331 -7.662 0.893 1.00 96.38 84 ILE A C 1
ATOM 645 O O . ILE A 1 84 ? 1.143 -7.410 2.078 1.00 96.38 84 ILE A O 1
ATOM 649 N N . ILE A 1 85 ? 2.341 -7.122 0.199 1.00 96.44 85 ILE A N 1
ATOM 650 C CA . ILE A 1 85 ? 3.315 -6.183 0.788 1.00 96.44 85 ILE A CA 1
ATOM 651 C C . ILE A 1 85 ? 2.598 -4.966 1.390 1.00 96.44 85 ILE A C 1
ATOM 653 O O . ILE A 1 85 ? 2.907 -4.541 2.503 1.00 96.44 85 ILE A O 1
ATOM 657 N N . HIS A 1 86 ? 1.605 -4.417 0.689 1.00 95.62 86 HIS A N 1
ATOM 658 C CA . HIS A 1 86 ? 0.807 -3.303 1.193 1.00 95.62 86 HIS A CA 1
ATOM 659 C C . HIS A 1 86 ? 0.021 -3.680 2.453 1.00 95.62 86 HIS A C 1
ATOM 661 O O . HIS A 1 86 ? 0.001 -2.909 3.414 1.00 95.62 86 HIS A O 1
ATOM 667 N N . ALA A 1 87 ? -0.582 -4.872 2.463 1.00 96.44 87 ALA A N 1
ATOM 668 C CA . ALA A 1 87 ? -1.344 -5.381 3.593 1.00 96.44 87 ALA A CA 1
ATOM 669 C C . ALA A 1 87 ? -0.479 -5.587 4.840 1.00 96.44 87 ALA A C 1
ATOM 671 O O . ALA A 1 87 ? -0.873 -5.180 5.930 1.00 96.44 87 ALA A O 1
ATOM 672 N N . VAL A 1 88 ? 0.700 -6.191 4.693 1.00 95.75 88 VAL A N 1
ATOM 673 C CA . VAL A 1 88 ? 1.589 -6.524 5.822 1.00 95.75 88 VAL A CA 1
ATOM 674 C C . VAL A 1 88 ? 2.471 -5.359 6.253 1.00 95.75 88 VAL A C 1
ATOM 676 O O . VAL A 1 88 ? 2.996 -5.355 7.364 1.00 95.75 88 VAL A O 1
ATOM 679 N N . GLY A 1 89 ? 2.605 -4.348 5.394 1.00 94.19 89 GLY A N 1
ATOM 680 C CA . GLY A 1 89 ? 3.411 -3.174 5.660 1.00 94.19 89 GLY A CA 1
ATOM 681 C C . GLY A 1 89 ? 2.944 -2.383 6.883 1.00 94.19 89 GLY A C 1
ATOM 682 O O . GLY A 1 89 ? 1.855 -2.567 7.434 1.00 94.19 89 GLY A O 1
ATOM 683 N N . ARG A 1 90 ? 3.768 -1.406 7.262 1.00 89.88 90 ARG A N 1
ATOM 684 C CA . ARG A 1 90 ? 3.620 -0.615 8.493 1.00 89.88 90 ARG A CA 1
ATOM 685 C C . ARG A 1 90 ? 2.271 0.087 8.675 1.00 89.88 90 ARG A C 1
ATOM 687 O O . ARG A 1 90 ? 1.940 0.494 9.778 1.00 89.88 90 ARG A O 1
ATOM 694 N N . GLN A 1 91 ? 1.511 0.307 7.603 1.00 88.69 91 GLN A N 1
ATOM 695 C CA . GLN A 1 91 ? 0.190 0.950 7.669 1.00 88.69 91 GLN A CA 1
ATOM 696 C C . GLN A 1 91 ? -0.985 -0.021 7.678 1.00 88.69 91 GLN A C 1
ATOM 698 O O . GLN A 1 91 ? -2.086 0.375 8.054 1.00 88.69 91 GLN A O 1
ATOM 703 N N . GLY A 1 92 ? -0.744 -1.276 7.310 1.00 93.75 92 GLY A N 1
ATOM 704 C CA . GLY A 1 92 ? -1.690 -2.365 7.471 1.00 93.75 92 GLY A CA 1
ATOM 705 C C . GLY A 1 92 ? -1.403 -3.125 8.763 1.00 93.75 92 GLY A C 1
ATOM 706 O O . GLY A 1 92 ? -1.450 -2.539 9.850 1.00 93.75 92 GLY A O 1
ATOM 707 N N . PHE A 1 93 ? -1.090 -4.414 8.636 1.00 95.12 93 PHE A N 1
ATOM 708 C CA . PHE A 1 93 ? -0.910 -5.354 9.745 1.00 95.12 93 PHE A CA 1
ATOM 709 C C . PHE A 1 93 ? 0.390 -5.195 10.544 1.00 95.12 93 PHE A C 1
ATOM 711 O O . PHE A 1 93 ? 0.439 -5.706 11.658 1.00 95.12 93 PHE A O 1
ATOM 718 N N . ASP A 1 94 ? 1.397 -4.461 10.055 1.00 93.44 94 ASP A N 1
ATOM 719 C CA . ASP A 1 94 ? 2.674 -4.278 10.779 1.00 93.44 94 ASP A CA 1
ATOM 720 C C . ASP A 1 94 ? 3.376 -5.605 11.102 1.00 93.44 94 ASP A C 1
ATOM 722 O O . ASP A 1 94 ? 3.612 -5.947 12.267 1.00 93.44 94 ASP A O 1
ATOM 726 N N . ILE A 1 95 ? 3.638 -6.389 10.058 1.00 94.44 95 ILE A N 1
ATOM 727 C CA . ILE A 1 95 ? 4.368 -7.653 10.173 1.00 94.44 95 ILE A CA 1
ATOM 728 C C . ILE A 1 95 ? 5.771 -7.405 9.629 1.00 94.44 95 ILE A C 1
ATOM 730 O O . ILE A 1 95 ? 5.993 -7.421 8.417 1.00 94.44 95 ILE A O 1
ATOM 734 N N . GLU A 1 96 ? 6.713 -7.113 10.523 1.00 87.62 96 GLU A N 1
ATOM 735 C CA . GLU A 1 96 ? 8.078 -6.722 10.167 1.00 87.62 96 GLU A CA 1
ATOM 736 C C . GLU A 1 96 ? 8.832 -7.867 9.482 1.00 87.62 96 GLU A C 1
ATOM 738 O O . GLU A 1 96 ? 9.632 -7.627 8.573 1.00 87.62 96 GLU A O 1
ATOM 743 N N . GLY A 1 97 ? 8.548 -9.116 9.866 1.00 87.50 97 GLY A N 1
ATOM 744 C CA . GLY A 1 97 ? 9.169 -10.296 9.276 1.00 87.50 97 GLY A CA 1
ATOM 745 C C . GLY A 1 97 ? 8.778 -10.581 7.817 1.00 87.50 97 GLY A C 1
ATOM 746 O O . GLY A 1 97 ? 9.431 -11.404 7.177 1.00 87.50 97 GLY A O 1
ATOM 747 N N . LEU A 1 98 ? 7.771 -9.899 7.250 1.00 90.81 98 LEU A N 1
ATOM 748 C CA . LEU A 1 98 ? 7.307 -10.092 5.865 1.00 90.81 98 LEU A CA 1
ATOM 749 C C . LEU A 1 98 ? 7.820 -9.007 4.908 1.00 90.81 98 LEU A C 1
ATOM 751 O O . LEU A 1 98 ? 7.066 -8.183 4.393 1.00 90.81 98 LEU A O 1
ATOM 755 N N . GLY A 1 99 ? 9.122 -9.038 4.624 1.00 89.25 99 GLY A N 1
ATOM 756 C CA . GLY A 1 99 ? 9.722 -8.196 3.584 1.00 89.25 99 GLY A CA 1
ATOM 757 C C . GLY A 1 99 ? 9.470 -8.700 2.155 1.00 89.25 99 GLY A C 1
ATOM 758 O O . GLY A 1 99 ? 9.146 -9.869 1.939 1.00 89.25 99 GLY A O 1
ATOM 759 N N . ASP A 1 100 ? 9.722 -7.839 1.162 1.00 92.25 100 ASP A N 1
ATOM 760 C CA . ASP A 1 100 ? 9.441 -8.075 -0.266 1.00 92.25 100 ASP A CA 1
ATOM 761 C C . ASP A 1 100 ? 9.905 -9.446 -0.779 1.00 92.25 100 ASP A C 1
ATOM 763 O O . ASP A 1 100 ? 9.168 -10.135 -1.480 1.00 92.25 100 ASP A O 1
ATOM 767 N N . LYS A 1 101 ? 11.123 -9.863 -0.404 1.00 92.19 101 LYS A N 1
ATOM 768 C CA . LYS A 1 101 ? 11.717 -11.136 -0.849 1.00 92.19 101 LYS A CA 1
ATOM 769 C C . LYS A 1 101 ? 10.992 -12.357 -0.295 1.00 92.19 101 LYS A C 1
ATOM 771 O O . LYS A 1 101 ? 10.871 -13.349 -1.000 1.00 92.19 101 LYS A O 1
ATOM 776 N N . ILE A 1 102 ? 10.541 -12.283 0.956 1.00 93.75 102 ILE A N 1
ATOM 777 C CA . ILE A 1 102 ? 9.827 -13.383 1.610 1.00 93.75 102 ILE A CA 1
ATOM 778 C C . ILE A 1 102 ? 8.439 -13.503 0.985 1.00 93.75 102 ILE A C 1
ATOM 780 O O . ILE A 1 102 ? 8.061 -14.586 0.559 1.00 93.75 102 ILE A O 1
ATOM 784 N N . VAL A 1 103 ? 7.717 -12.388 0.832 1.00 95.62 103 VAL A N 1
ATOM 785 C CA . VAL A 1 103 ? 6.400 -12.383 0.172 1.00 95.62 103 VAL A CA 1
ATOM 786 C C . VAL A 1 103 ? 6.493 -12.914 -1.262 1.00 95.62 103 VAL A C 1
ATOM 788 O O . VAL A 1 103 ? 5.665 -13.722 -1.679 1.00 95.62 103 VAL A O 1
ATOM 791 N N . GLU A 1 104 ? 7.510 -12.490 -2.017 1.00 95.19 104 GLU A N 1
ATOM 792 C CA . GLU A 1 104 ? 7.752 -12.979 -3.375 1.00 95.19 104 GLU A CA 1
ATOM 793 C C . GLU A 1 104 ? 8.000 -14.491 -3.412 1.00 95.19 104 GLU A C 1
ATOM 795 O O . GLU A 1 104 ? 7.414 -15.175 -4.250 1.00 95.19 104 GLU A O 1
ATOM 800 N N . GLN A 1 105 ? 8.800 -15.019 -2.484 1.00 95.06 105 GLN A N 1
ATOM 801 C CA . GLN A 1 105 ? 9.078 -16.449 -2.377 1.00 95.06 105 GLN A CA 1
ATOM 802 C C . GLN A 1 105 ? 7.826 -17.256 -2.004 1.00 95.06 105 GLN A C 1
ATOM 804 O O . GLN A 1 105 ? 7.516 -18.237 -2.673 1.00 95.06 105 GLN A O 1
ATOM 809 N N . LEU A 1 106 ? 7.053 -16.812 -1.006 1.00 96.00 106 LEU A N 1
ATOM 810 C CA . LEU A 1 106 ? 5.806 -17.473 -0.600 1.00 96.00 106 LEU A CA 1
ATOM 811 C C . LEU A 1 106 ? 4.790 -17.547 -1.752 1.00 96.00 106 LEU A C 1
ATOM 813 O O . LEU A 1 106 ? 4.095 -18.550 -1.910 1.00 96.00 106 LEU A O 1
ATOM 817 N N . LEU A 1 107 ? 4.717 -16.499 -2.577 1.00 95.38 107 LEU A N 1
ATOM 818 C CA . LEU A 1 107 ? 3.877 -16.486 -3.776 1.00 95.38 107 LEU A CA 1
ATOM 819 C C . LEU A 1 107 ? 4.403 -17.413 -4.878 1.00 95.38 107 LEU A C 1
ATOM 821 O O . LEU A 1 107 ? 3.602 -18.041 -5.568 1.00 95.38 107 LEU A O 1
ATOM 825 N N . GLN A 1 108 ? 5.723 -17.479 -5.081 1.00 94.31 108 GLN A N 1
ATOM 826 C CA . GLN A 1 108 ? 6.341 -18.339 -6.100 1.00 94.31 108 GLN A CA 1
ATOM 827 C C . GLN A 1 108 ? 6.148 -19.823 -5.791 1.00 94.31 108 GLN A C 1
ATOM 829 O O . GLN A 1 108 ? 5.793 -20.582 -6.690 1.00 94.31 108 GLN A O 1
ATOM 834 N N . GLU A 1 109 ? 6.300 -20.206 -4.524 1.00 94.94 109 GLU A N 1
ATOM 835 C CA . GLU A 1 109 ? 6.068 -21.576 -4.047 1.00 94.94 109 GLU A CA 1
ATOM 836 C C . GLU A 1 109 ? 4.571 -21.911 -3.909 1.00 94.94 109 GLU A C 1
ATOM 838 O O . GLU A 1 109 ? 4.193 -23.044 -3.623 1.00 94.94 109 GLU A O 1
ATOM 843 N N . GLY A 1 110 ? 3.686 -20.930 -4.127 1.00 94.81 110 GLY A N 1
ATOM 844 C CA . GLY A 1 110 ? 2.236 -21.116 -4.076 1.00 94.81 110 GLY A CA 1
ATOM 845 C C . GLY A 1 110 ? 1.674 -21.337 -2.669 1.00 94.81 110 GLY A C 1
ATOM 846 O O . GLY A 1 110 ? 0.523 -21.763 -2.554 1.00 94.81 110 GLY A O 1
ATOM 847 N N . LEU A 1 111 ? 2.457 -21.027 -1.630 1.00 96.38 111 LEU A N 1
ATOM 848 C CA . LEU A 1 111 ? 2.070 -21.134 -0.220 1.00 96.38 111 LEU A CA 1
ATOM 849 C C . LEU A 1 111 ? 1.001 -20.104 0.161 1.00 96.38 111 LEU A C 1
ATOM 851 O O . LEU A 1 111 ? 0.160 -20.370 1.011 1.00 96.38 111 LEU A O 1
ATOM 855 N N . ILE A 1 112 ? 1.000 -18.944 -0.504 1.00 96.44 112 ILE A N 1
ATOM 856 C CA . ILE A 1 112 ? -0.023 -17.905 -0.337 1.00 96.44 112 ILE A CA 1
ATOM 857 C C . ILE A 1 112 ? -0.534 -17.413 -1.690 1.00 96.44 112 ILE A C 1
ATOM 859 O O . ILE A 1 112 ? 0.167 -17.472 -2.701 1.00 96.44 112 ILE A O 1
ATOM 863 N N . LYS A 1 113 ? -1.766 -16.900 -1.717 1.00 93.88 113 LYS A N 1
ATOM 864 C CA . LYS A 1 113 ? -2.388 -16.255 -2.891 1.00 93.88 113 LYS A CA 1
ATOM 865 C C . LYS A 1 113 ? -3.065 -14.937 -2.534 1.00 93.88 113 LYS A C 1
ATOM 867 O O . LYS A 1 113 ? -3.228 -14.073 -3.393 1.00 93.88 113 LYS A O 1
ATOM 872 N N . THR A 1 114 ? -3.464 -14.792 -1.278 1.00 94.12 114 THR A N 1
ATOM 873 C CA . THR A 1 114 ? -4.084 -13.606 -0.701 1.00 94.12 114 THR A CA 1
ATOM 874 C C . THR A 1 114 ? -3.396 -13.254 0.617 1.00 94.12 114 THR A C 1
ATOM 876 O O . THR A 1 114 ? -2.768 -14.122 1.225 1.00 94.12 114 THR A O 1
ATOM 879 N N . PRO A 1 115 ? -3.530 -12.013 1.115 1.00 94.12 115 PRO A N 1
ATOM 880 C CA . PRO A 1 115 ? -2.938 -11.659 2.401 1.00 94.12 115 PRO A CA 1
ATOM 881 C C . PRO A 1 115 ? -3.517 -12.468 3.575 1.00 94.12 115 PRO A C 1
ATOM 883 O O . PRO A 1 115 ? -2.824 -12.688 4.558 1.00 94.12 115 PRO A O 1
ATOM 886 N N . ALA A 1 116 ? -4.762 -12.951 3.474 1.00 96.38 116 ALA A N 1
ATOM 887 C CA . ALA A 1 116 ? -5.378 -13.770 4.519 1.00 96.38 116 ALA A CA 1
ATOM 888 C C . ALA A 1 116 ? -4.721 -15.157 4.661 1.00 96.38 116 ALA A C 1
ATOM 890 O O . ALA A 1 116 ? -4.726 -15.711 5.755 1.00 96.38 116 ALA A O 1
ATOM 891 N N . ASP A 1 117 ? -4.110 -15.691 3.598 1.00 96.75 117 ASP A N 1
ATOM 892 C CA . ASP A 1 117 ? -3.464 -17.013 3.631 1.00 96.75 117 ASP A CA 1
ATOM 893 C C . ASP A 1 117 ? -2.224 -17.035 4.545 1.00 96.75 117 ASP A C 1
ATOM 895 O O . ASP A 1 117 ? -1.770 -18.100 4.946 1.00 96.75 117 ASP A O 1
ATOM 899 N N . LEU A 1 118 ? -1.697 -15.866 4.936 1.00 96.75 118 LEU A N 1
ATOM 900 C CA . LEU A 1 118 ? -0.581 -15.764 5.880 1.00 96.75 118 LEU A CA 1
ATOM 901 C C . LEU A 1 118 ? -0.881 -16.447 7.220 1.00 96.75 118 LEU A C 1
ATOM 903 O O . LEU A 1 118 ? 0.023 -17.019 7.820 1.00 96.75 118 LEU A O 1
ATOM 907 N N . TRP A 1 119 ? -2.135 -16.416 7.679 1.00 97.19 119 TRP A N 1
ATOM 908 C CA . TRP A 1 119 ? -2.542 -17.041 8.944 1.00 97.19 119 TRP A CA 1
ATOM 909 C C . TRP A 1 119 ? -2.727 -18.559 8.859 1.00 97.19 119 TRP A C 1
ATOM 911 O O . TRP A 1 119 ? -2.928 -19.185 9.899 1.00 97.19 119 TRP A O 1
ATOM 921 N N . ASP A 1 120 ? -2.654 -19.138 7.658 1.00 96.25 120 ASP A N 1
ATOM 922 C CA . ASP A 1 120 ? -2.684 -20.588 7.453 1.00 96.25 120 ASP A CA 1
ATOM 923 C C . ASP A 1 120 ? -1.270 -21.195 7.406 1.00 96.25 120 ASP A C 1
ATOM 925 O O . ASP A 1 120 ? -1.129 -22.417 7.458 1.00 96.25 120 ASP A O 1
ATOM 929 N N . LEU A 1 121 ? -0.226 -20.359 7.313 1.00 96.56 121 LEU A N 1
ATOM 930 C CA . LEU A 1 121 ? 1.161 -20.813 7.258 1.00 96.56 121 LEU A CA 1
ATOM 931 C C . LEU A 1 121 ? 1.574 -21.501 8.560 1.00 96.56 121 LEU A C 1
ATOM 933 O O . LEU A 1 121 ? 1.245 -21.066 9.665 1.00 96.56 121 LEU A O 1
ATOM 937 N N . THR A 1 122 ? 2.375 -22.549 8.415 1.00 95.75 122 THR A N 1
ATOM 938 C CA . THR A 1 122 ? 3.006 -23.269 9.517 1.00 95.75 122 THR A CA 1
ATOM 939 C C . THR A 1 122 ? 4.525 -23.151 9.443 1.00 95.75 122 THR A C 1
ATOM 941 O O . THR A 1 122 ? 5.095 -22.794 8.413 1.00 95.75 122 THR A O 1
ATOM 944 N N . GLU A 1 123 ? 5.218 -23.482 10.535 1.00 94.12 123 GLU A N 1
ATOM 945 C CA . GLU A 1 123 ? 6.689 -23.500 10.550 1.00 94.12 123 GLU A CA 1
ATOM 946 C C . GLU A 1 123 ? 7.254 -24.410 9.448 1.00 94.12 123 GLU A C 1
ATOM 948 O O . GLU A 1 123 ? 8.211 -24.039 8.772 1.00 94.12 123 GLU A O 1
ATOM 953 N N . GLY A 1 124 ? 6.612 -25.562 9.216 1.00 93.38 124 GLY A N 1
ATOM 954 C CA . GLY A 1 124 ? 7.025 -26.542 8.210 1.00 93.38 124 GLY A CA 1
ATOM 955 C C . GLY A 1 124 ? 6.926 -26.046 6.766 1.00 93.38 124 GLY A C 1
ATOM 956 O O . GLY A 1 124 ? 7.659 -26.547 5.916 1.00 93.38 124 GLY A O 1
ATOM 957 N N . ASP A 1 125 ? 6.086 -25.045 6.498 1.00 94.62 125 ASP A N 1
ATOM 958 C CA . ASP A 1 125 ? 5.996 -24.405 5.181 1.00 94.62 125 ASP A CA 1
ATOM 959 C C . ASP A 1 125 ? 7.171 -23.448 4.935 1.00 94.62 125 ASP A C 1
ATOM 961 O O . ASP A 1 125 ? 7.571 -23.223 3.793 1.00 94.62 125 ASP A O 1
ATOM 965 N N . LEU A 1 126 ? 7.740 -22.887 6.009 1.00 94.50 126 LEU A N 1
ATOM 966 C CA . LEU A 1 126 ? 8.787 -21.869 5.943 1.00 94.50 126 LEU A CA 1
ATOM 967 C C . LEU A 1 126 ? 10.195 -22.454 6.025 1.00 94.50 126 LEU A C 1
ATOM 969 O O . LEU A 1 126 ? 11.076 -21.991 5.313 1.00 94.50 126 LEU A O 1
ATOM 973 N N . THR A 1 127 ? 10.434 -23.460 6.868 1.00 91.88 127 THR A N 1
ATOM 974 C CA . THR A 1 127 ? 11.774 -24.041 7.075 1.00 91.88 127 THR A CA 1
ATOM 975 C C . THR A 1 127 ? 12.480 -24.514 5.790 1.00 91.88 127 THR A C 1
ATOM 977 O O . THR A 1 127 ? 13.699 -24.361 5.706 1.00 91.88 127 THR A O 1
ATOM 980 N N . PRO A 1 128 ? 11.789 -25.058 4.764 1.00 91.19 128 PRO A N 1
ATOM 981 C CA . PRO A 1 128 ? 12.431 -25.443 3.502 1.00 91.19 128 PRO A CA 1
ATOM 982 C C . PRO A 1 128 ? 12.885 -24.259 2.635 1.00 91.19 128 PRO A C 1
ATOM 984 O O . PRO A 1 128 ? 13.648 -24.449 1.687 1.00 91.19 128 PRO A O 1
ATOM 987 N N . LEU A 1 129 ? 12.393 -23.051 2.913 1.00 90.38 129 LEU A N 1
ATOM 988 C CA . LEU A 1 129 ? 12.647 -21.868 2.104 1.00 90.38 129 LEU A CA 1
ATOM 989 C C . LEU A 1 129 ? 14.038 -21.293 2.385 1.00 90.38 129 LEU A C 1
ATOM 991 O O . LEU A 1 129 ? 14.491 -21.197 3.527 1.00 90.38 129 LEU A O 1
ATOM 995 N N . GLU A 1 130 ? 14.711 -20.821 1.332 1.00 84.19 130 GLU A N 1
ATOM 996 C CA . GLU A 1 130 ? 15.940 -20.046 1.506 1.00 84.19 130 GLU A CA 1
ATOM 997 C C . GLU A 1 130 ? 15.717 -18.882 2.486 1.00 84.19 130 GLU A C 1
ATOM 999 O O . GLU A 1 130 ? 14.726 -18.164 2.385 1.00 84.19 130 GLU A O 1
ATOM 1004 N N . ARG A 1 131 ? 16.692 -18.640 3.374 1.00 82.06 131 ARG A N 1
ATOM 1005 C CA . ARG A 1 131 ? 16.691 -17.589 4.420 1.00 82.06 131 ARG A CA 1
ATOM 1006 C C . ARG A 1 131 ? 15.867 -17.900 5.670 1.00 82.06 131 ARG A C 1
ATOM 1008 O O . ARG A 1 131 ? 15.938 -17.102 6.604 1.00 82.06 131 ARG A O 1
ATOM 1015 N N . PHE A 1 132 ? 15.179 -19.037 5.733 1.00 85.44 132 PHE A N 1
ATOM 1016 C CA . PHE A 1 132 ? 14.523 -19.492 6.953 1.00 85.44 132 PHE A CA 1
ATOM 1017 C C . PHE A 1 132 ? 15.359 -20.558 7.667 1.00 85.44 132 PHE A C 1
ATOM 1019 O O . PHE A 1 132 ? 15.589 -21.650 7.168 1.00 85.44 132 PHE A O 1
ATOM 1026 N N . ALA A 1 133 ? 15.820 -20.221 8.869 1.00 87.75 133 ALA A N 1
ATOM 1027 C CA . ALA A 1 133 ? 16.171 -21.196 9.896 1.00 87.75 133 ALA A CA 1
ATOM 1028 C C . ALA A 1 133 ? 14.955 -21.450 10.806 1.00 87.75 133 ALA A C 1
ATOM 1030 O O . ALA A 1 133 ? 14.070 -20.591 10.895 1.00 87.75 133 ALA A O 1
ATOM 1031 N N . ASP A 1 134 ? 14.956 -22.558 11.555 1.00 89.19 134 ASP A N 1
ATOM 1032 C CA . ASP A 1 134 ? 13.854 -22.953 12.456 1.00 89.19 134 ASP A CA 1
ATOM 1033 C C . ASP A 1 134 ? 13.366 -21.791 13.334 1.00 89.19 134 ASP A C 1
ATOM 1035 O O . ASP A 1 134 ? 12.182 -21.467 13.376 1.00 89.19 134 ASP A O 1
ATOM 1039 N N . LYS A 1 135 ? 14.303 -21.069 13.960 1.00 91.56 135 LYS A N 1
ATOM 1040 C CA . LYS A 1 135 ? 13.976 -19.935 14.833 1.00 91.56 135 LYS A CA 1
ATOM 1041 C C . LYS A 1 135 ? 13.335 -18.759 14.088 1.00 91.56 135 LYS A C 1
ATOM 1043 O O . LYS A 1 135 ? 12.458 -18.096 14.630 1.00 91.56 135 LYS A O 1
ATOM 1048 N N . SER A 1 136 ? 13.776 -18.456 12.866 1.00 91.94 136 SER A N 1
ATOM 1049 C CA . SER A 1 136 ? 13.169 -17.373 12.077 1.00 91.94 136 SER A CA 1
ATOM 1050 C C . SER A 1 136 ? 11.781 -17.741 11.560 1.00 91.94 136 SER A C 1
ATOM 1052 O O . SER A 1 136 ? 10.923 -16.866 11.507 1.00 91.94 136 SER A O 1
ATOM 1054 N N . ALA A 1 137 ? 11.549 -19.017 11.232 1.00 94.25 137 ALA A N 1
ATOM 1055 C CA . ALA A 1 137 ? 10.226 -19.513 10.866 1.00 94.25 137 ALA A CA 1
ATOM 1056 C C . ALA A 1 137 ? 9.265 -19.392 12.058 1.00 94.25 137 ALA A C 1
ATOM 1058 O O . ALA A 1 137 ? 8.213 -18.772 11.933 1.00 94.25 137 ALA A O 1
ATOM 1059 N N . GLN A 1 138 ? 9.686 -19.867 13.234 1.00 94.31 138 GLN A N 1
ATOM 1060 C CA . GLN A 1 138 ? 8.945 -19.736 14.494 1.00 94.31 138 GLN A CA 1
ATOM 1061 C C . GLN A 1 138 ? 8.572 -18.292 14.812 1.00 94.31 138 GLN A C 1
ATOM 1063 O O . GLN A 1 138 ? 7.403 -17.991 15.044 1.00 94.31 138 GLN A O 1
ATOM 1068 N N . ASN A 1 139 ? 9.554 -17.388 14.777 1.00 94.12 139 ASN A N 1
ATOM 1069 C CA . ASN A 1 139 ? 9.321 -15.976 15.061 1.00 94.12 139 ASN A CA 1
ATOM 1070 C C . ASN A 1 139 ? 8.289 -15.365 14.103 1.00 94.12 139 ASN A C 1
ATOM 1072 O O . ASN A 1 139 ? 7.442 -14.592 14.541 1.00 94.12 139 ASN A O 1
ATOM 1076 N N . LEU A 1 140 ? 8.347 -15.711 12.812 1.00 94.94 140 LEU A N 1
ATOM 1077 C CA . LEU A 1 140 ? 7.421 -15.181 11.816 1.00 94.94 140 LEU A CA 1
ATOM 1078 C C . LEU A 1 140 ? 5.995 -15.703 12.020 1.00 94.94 140 LEU A C 1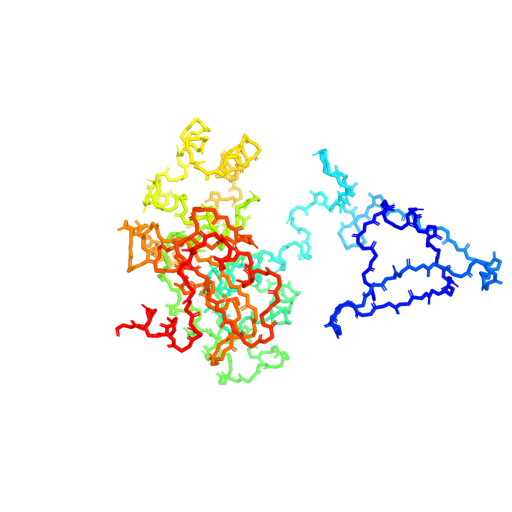
ATOM 1080 O O . LEU A 1 140 ? 5.051 -14.916 12.015 1.00 94.94 140 LEU A O 1
ATOM 1084 N N . ILE A 1 141 ? 5.832 -17.011 12.233 1.00 95.94 141 ILE A N 1
ATOM 1085 C CA . ILE A 1 141 ? 4.518 -17.611 12.505 1.00 95.94 141 ILE A CA 1
ATOM 1086 C C . ILE A 1 141 ? 3.918 -17.040 13.791 1.00 95.94 141 ILE A C 1
ATOM 1088 O O . ILE A 1 141 ? 2.730 -16.718 13.823 1.00 95.94 141 ILE A O 1
ATOM 1092 N N . GLN A 1 142 ? 4.736 -16.852 14.830 1.00 95.31 142 GLN A N 1
ATOM 1093 C CA . GLN A 1 142 ? 4.301 -16.203 16.061 1.00 95.31 142 GLN A CA 1
ATOM 1094 C C . GLN A 1 142 ? 3.847 -14.759 15.802 1.00 95.31 142 GLN A C 1
ATOM 1096 O O . GLN A 1 142 ? 2.744 -14.394 16.205 1.00 95.31 142 GLN A O 1
ATOM 1101 N N . GLU A 1 143 ? 4.652 -13.953 15.103 1.00 95.38 143 GLU A N 1
ATOM 1102 C CA . GLU A 1 143 ? 4.311 -12.563 14.779 1.00 95.38 143 GLU A CA 1
ATOM 1103 C C . GLU A 1 143 ? 2.989 -12.478 14.000 1.00 95.38 143 GLU A C 1
ATOM 1105 O O . GLU A 1 143 ? 2.104 -11.706 14.368 1.00 95.38 143 GLU A O 1
ATOM 1110 N N . ILE A 1 144 ? 2.812 -13.309 12.968 1.00 95.94 144 ILE A N 1
ATOM 1111 C CA . ILE A 1 144 ? 1.562 -13.383 12.199 1.00 95.94 144 ILE A CA 1
ATOM 1112 C C . ILE A 1 144 ? 0.395 -13.776 13.119 1.00 95.94 144 ILE A C 1
ATOM 1114 O O . ILE A 1 144 ? -0.656 -13.128 13.112 1.00 95.94 144 ILE A O 1
ATOM 1118 N N . GLY A 1 145 ? 0.578 -14.809 13.945 1.00 94.31 145 GLY A N 1
ATOM 1119 C CA . GLY A 1 145 ? -0.438 -15.314 14.867 1.00 94.31 145 GLY A CA 1
ATOM 1120 C C . GLY A 1 145 ? -0.898 -14.285 15.904 1.00 94.31 145 GLY A C 1
ATOM 1121 O O . GLY A 1 145 ? -2.083 -14.243 16.237 1.00 94.31 145 GLY A O 1
ATOM 1122 N N . GLU A 1 146 ? 0.003 -13.417 16.368 1.00 93.00 146 GLU A N 1
ATOM 1123 C CA . GLU A 1 146 ? -0.296 -12.323 17.302 1.00 93.00 146 GLU A CA 1
ATOM 1124 C C . GLU A 1 146 ? -1.073 -11.169 16.642 1.00 93.00 146 GLU A C 1
ATOM 1126 O O . GLU A 1 146 ? -1.773 -10.410 17.318 1.00 93.00 146 GLU A O 1
ATOM 1131 N N . ARG A 1 147 ? -1.014 -11.032 15.312 1.00 93.62 147 ARG A N 1
ATOM 1132 C CA . ARG A 1 147 ? -1.651 -9.944 14.549 1.00 93.62 147 ARG A CA 1
ATOM 1133 C C . ARG A 1 147 ? -3.102 -10.245 14.158 1.00 93.62 147 ARG A C 1
ATOM 1135 O O . ARG A 1 147 ? -3.513 -9.988 13.032 1.00 93.62 147 ARG A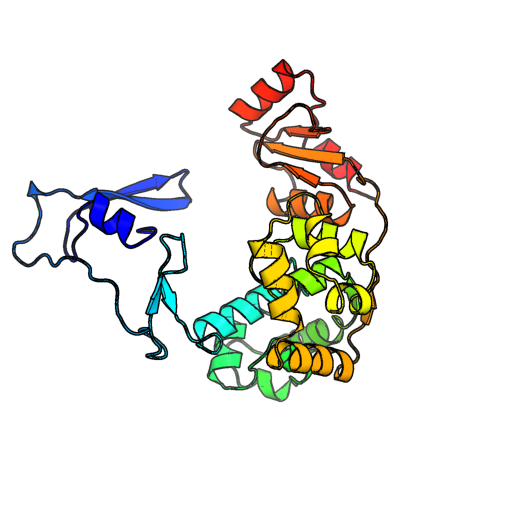 O 1
ATOM 1142 N N . LYS A 1 148 ? -3.908 -10.748 15.098 1.00 94.38 148 LYS A N 1
ATOM 1143 C CA . LYS A 1 148 ? -5.351 -11.018 14.897 1.00 94.38 148 LYS A CA 1
ATOM 1144 C C . LYS A 1 148 ? -6.286 -9.889 15.325 1.00 94.38 148 LYS A C 1
ATOM 1146 O O . LYS A 1 148 ? -7.496 -10.011 15.166 1.00 94.38 148 LYS A O 1
ATOM 1151 N N . THR A 1 149 ? -5.746 -8.785 15.830 1.00 94.81 149 THR A N 1
ATOM 1152 C CA . THR A 1 149 ? -6.522 -7.600 16.207 1.00 94.81 149 THR A CA 1
ATOM 1153 C C . THR A 1 149 ? -5.964 -6.379 15.488 1.00 94.81 149 THR A C 1
ATOM 1155 O O . THR A 1 149 ? -4.767 -6.103 15.562 1.00 94.81 149 THR A O 1
ATOM 1158 N N . ILE A 1 150 ? -6.821 -5.624 14.800 1.00 94.19 150 ILE A N 1
ATOM 1159 C CA . ILE A 1 150 ? -6.409 -4.479 13.978 1.00 94.19 150 ILE A CA 1
ATOM 1160 C C . ILE A 1 150 ? -7.411 -3.327 14.071 1.00 94.19 150 ILE A C 1
ATOM 1162 O O . ILE A 1 150 ? -8.621 -3.528 14.121 1.00 94.19 150 ILE A O 1
ATOM 1166 N N . GLU A 1 151 ? -6.924 -2.084 14.086 1.00 93.50 151 GLU A N 1
ATOM 1167 C CA . GLU A 1 151 ? -7.796 -0.907 14.021 1.00 93.50 151 GLU A CA 1
ATOM 1168 C C . GLU A 1 151 ? -8.420 -0.745 12.628 1.00 93.50 151 GLU A C 1
ATOM 1170 O O . GLU A 1 151 ? -7.728 -0.885 11.620 1.00 93.50 151 GLU A O 1
ATOM 1175 N N . LEU A 1 152 ? -9.701 -0.356 12.562 1.00 94.94 152 LEU A N 1
ATOM 1176 C CA . LEU A 1 152 ? -10.441 -0.214 11.300 1.00 94.94 152 LEU A CA 1
ATOM 1177 C C . LEU A 1 152 ? -9.694 0.598 10.227 1.00 94.94 152 LEU A C 1
ATOM 1179 O O . LEU A 1 152 ? -9.648 0.176 9.079 1.00 94.94 152 LEU A O 1
ATOM 1183 N N . GLN A 1 153 ? -9.065 1.719 10.590 1.00 92.81 153 GLN A N 1
ATOM 1184 C CA . GLN A 1 153 ? -8.299 2.545 9.645 1.00 92.81 153 GLN A CA 1
ATOM 1185 C C . GLN A 1 153 ? -7.139 1.776 8.988 1.00 92.81 153 GLN A C 1
ATOM 1187 O O . GLN A 1 153 ? -6.934 1.878 7.783 1.00 92.81 153 GLN A O 1
ATOM 1192 N N . ARG A 1 154 ? -6.412 0.962 9.763 1.00 94.25 154 ARG A N 1
ATOM 1193 C CA . ARG A 1 154 ? -5.289 0.155 9.268 1.00 94.25 154 ARG A CA 1
ATOM 1194 C C . ARG A 1 154 ? -5.795 -1.020 8.451 1.00 94.25 154 ARG A C 1
ATOM 1196 O O . ARG A 1 154 ? -5.203 -1.354 7.436 1.00 94.25 154 ARG A O 1
ATOM 1203 N N . PHE A 1 155 ? -6.924 -1.601 8.851 1.00 97.44 155 PHE A N 1
ATOM 1204 C CA . PHE A 1 155 ? -7.561 -2.666 8.087 1.00 97.44 155 PHE A CA 1
ATOM 1205 C C . PHE A 1 155 ? -8.034 -2.177 6.710 1.00 97.44 155 PHE A C 1
ATOM 1207 O O . PHE A 1 155 ? -7.804 -2.856 5.720 1.00 97.44 155 PHE A O 1
ATOM 1214 N N . ILE A 1 156 ? -8.610 -0.971 6.612 1.00 96.81 156 ILE A N 1
ATOM 1215 C CA . ILE A 1 156 ? -8.988 -0.366 5.321 1.00 96.81 156 ILE A CA 1
ATOM 1216 C C . ILE A 1 156 ? -7.761 -0.172 4.421 1.00 96.81 156 ILE A C 1
ATOM 1218 O O . ILE A 1 156 ? -7.828 -0.491 3.235 1.00 96.81 156 ILE A O 1
ATOM 1222 N N . VAL A 1 157 ? -6.639 0.302 4.978 1.00 95.88 157 VAL A N 1
ATOM 1223 C CA . VAL A 1 157 ? -5.370 0.377 4.236 1.00 95.88 157 VAL A CA 1
ATOM 1224 C C . VAL A 1 157 ? -4.928 -1.023 3.807 1.00 95.88 157 VAL A C 1
ATOM 1226 O O . VAL A 1 157 ? -4.648 -1.238 2.635 1.00 95.88 157 VAL A O 1
ATOM 1229 N N . ALA A 1 158 ? -4.947 -2.002 4.713 1.00 96.88 158 ALA A N 1
ATOM 1230 C CA . ALA A 1 158 ? -4.507 -3.361 4.420 1.00 96.88 158 ALA A CA 1
ATOM 1231 C C . ALA A 1 158 ? -5.335 -4.058 3.326 1.00 96.88 158 ALA A C 1
ATOM 1233 O O . ALA A 1 158 ? -4.807 -4.889 2.592 1.00 96.88 158 ALA A O 1
ATOM 1234 N N . LEU A 1 159 ? -6.618 -3.707 3.183 1.00 96.75 159 LEU A N 1
ATOM 1235 C CA . LEU A 1 159 ? -7.473 -4.196 2.098 1.00 96.75 159 LEU A CA 1
ATOM 1236 C C . LEU A 1 159 ? -7.059 -3.661 0.716 1.00 96.75 159 LEU A C 1
ATOM 1238 O O . LEU A 1 159 ? -7.454 -4.243 -0.292 1.00 96.75 159 LEU A O 1
ATOM 1242 N N . GLY A 1 160 ? -6.278 -2.577 0.648 1.00 95.06 160 GLY A N 1
ATOM 1243 C CA . GLY A 1 160 ? -5.810 -1.999 -0.612 1.00 95.06 160 GLY A CA 1
ATOM 1244 C C . GLY A 1 160 ? -6.934 -1.396 -1.457 1.00 95.06 160 GLY A C 1
ATOM 1245 O O . GLY A 1 160 ? -6.919 -1.530 -2.683 1.00 95.06 160 GLY A O 1
ATOM 1246 N N . VAL A 1 161 ? -7.920 -0.755 -0.814 1.00 94.50 161 VAL A N 1
ATOM 1247 C CA . VAL A 1 161 ? -9.068 -0.150 -1.507 1.00 94.50 161 VAL A CA 1
ATOM 1248 C C . VAL A 1 161 ? -8.573 0.907 -2.515 1.00 94.50 161 VAL A C 1
ATOM 1250 O O . VAL A 1 161 ? -7.797 1.794 -2.140 1.00 94.50 161 VAL A O 1
ATOM 1253 N N . PRO A 1 162 ? -8.983 0.848 -3.798 1.00 88.81 162 PRO A N 1
ATOM 1254 C CA . PRO A 1 162 ? -8.485 1.761 -4.823 1.00 88.81 162 PRO A CA 1
ATOM 1255 C C . PRO A 1 162 ? -8.639 3.237 -4.441 1.00 88.81 162 PRO A C 1
ATOM 1257 O O . PRO A 1 162 ? -9.715 3.687 -4.067 1.00 88.81 162 PRO A O 1
ATOM 1260 N N . ASN A 1 163 ? -7.553 4.005 -4.580 1.00 89.56 163 ASN A N 1
ATOM 1261 C CA . ASN A 1 163 ? -7.480 5.441 -4.264 1.00 89.56 163 ASN A CA 1
ATOM 1262 C C . ASN A 1 163 ? -7.726 5.817 -2.789 1.00 89.56 163 ASN A C 1
ATOM 1264 O O . ASN A 1 163 ? -7.778 7.005 -2.473 1.00 89.56 163 ASN A O 1
ATOM 1268 N N . VAL A 1 164 ? -7.809 4.847 -1.878 1.00 93.69 164 VAL A N 1
ATOM 1269 C CA . VAL A 1 164 ? -7.939 5.099 -0.440 1.00 93.69 164 VAL A CA 1
ATOM 1270 C C . VAL A 1 164 ? -6.562 4.998 0.207 1.00 93.69 164 VAL A C 1
ATOM 1272 O O . VAL A 1 164 ? -6.042 3.919 0.471 1.00 93.69 164 VAL A O 1
ATOM 1275 N N . GLY A 1 165 ? -5.945 6.155 0.444 1.00 90.31 165 GLY A N 1
ATOM 1276 C CA . GLY A 1 165 ? -4.709 6.248 1.221 1.00 90.31 165 GLY A CA 1
ATOM 1277 C C . GLY A 1 165 ? -4.970 6.243 2.728 1.00 90.31 165 GLY A C 1
ATOM 1278 O O . GLY A 1 165 ? -6.117 6.244 3.173 1.00 90.31 165 GLY A O 1
ATOM 1279 N N . THR A 1 166 ? -3.899 6.326 3.525 1.00 88.06 166 THR A N 1
ATOM 1280 C CA . THR A 1 166 ? -3.992 6.339 4.995 1.00 88.06 166 THR A CA 1
ATOM 1281 C C . THR A 1 166 ? -4.978 7.390 5.494 1.00 88.06 166 THR A C 1
ATOM 1283 O O . THR A 1 166 ? -5.887 7.032 6.219 1.00 88.06 166 THR A O 1
ATOM 1286 N N . VAL A 1 167 ? -4.867 8.652 5.059 1.00 85.38 167 VAL A N 1
ATOM 1287 C CA . VAL A 1 167 ? -5.745 9.748 5.524 1.00 85.38 167 VAL A CA 1
ATOM 1288 C C . VAL A 1 167 ? -7.222 9.434 5.266 1.00 85.38 167 VAL A C 1
ATOM 1290 O O . VAL A 1 167 ? -8.021 9.444 6.195 1.00 85.38 167 VAL A O 1
ATOM 1293 N N . THR A 1 168 ? -7.565 9.056 4.033 1.00 91.56 168 THR A N 1
ATOM 1294 C CA . THR A 1 168 ? -8.936 8.687 3.663 1.00 91.56 168 THR A CA 1
ATOM 1295 C C . THR A 1 168 ? -9.435 7.497 4.480 1.00 91.56 168 THR A C 1
ATOM 1297 O O . THR A 1 168 ? -10.561 7.513 4.960 1.00 91.56 168 THR A O 1
ATOM 1300 N N . ALA A 1 169 ? -8.595 6.485 4.714 1.00 92.88 169 ALA A N 1
ATOM 1301 C CA . ALA A 1 169 ? -8.944 5.348 5.560 1.00 92.88 169 ALA A CA 1
ATOM 1302 C C . ALA A 1 169 ? -9.270 5.758 7.008 1.00 92.88 169 ALA A C 1
ATOM 1304 O O . ALA A 1 169 ? -10.147 5.160 7.634 1.00 92.88 169 ALA A O 1
ATOM 1305 N N . GLN A 1 170 ? -8.608 6.787 7.543 1.00 88.38 170 GLN A N 1
ATOM 1306 C CA . GLN A 1 170 ? -8.919 7.325 8.870 1.00 88.38 170 GLN A CA 1
ATOM 1307 C C . GLN A 1 170 ? -10.254 8.051 8.898 1.00 88.38 170 GLN A C 1
ATOM 1309 O O . GLN A 1 170 ? -11.044 7.830 9.816 1.00 88.38 170 GLN A O 1
ATOM 1314 N N . ASP A 1 171 ? -10.512 8.892 7.899 1.00 89.69 171 ASP A N 1
ATOM 1315 C CA . ASP A 1 171 ? -11.773 9.620 7.794 1.00 89.69 171 ASP A CA 1
ATOM 1316 C C . ASP A 1 171 ? -12.947 8.638 7.623 1.00 89.69 171 ASP A C 1
ATOM 1318 O O . ASP A 1 171 ? -13.935 8.732 8.352 1.00 89.69 171 ASP A O 1
ATOM 1322 N N . LEU A 1 172 ? -12.782 7.595 6.798 1.00 93.19 172 LEU A N 1
ATOM 1323 C CA . LEU A 1 172 ? -13.734 6.484 6.673 1.00 93.19 172 LEU A CA 1
ATOM 1324 C C . LEU A 1 172 ? -13.941 5.748 8.005 1.00 93.19 172 LEU A C 1
ATOM 1326 O O . LEU A 1 172 ? -15.074 5.503 8.420 1.00 93.19 172 LEU A O 1
ATOM 1330 N N . ALA A 1 173 ? -12.862 5.394 8.708 1.00 92.12 173 ALA A N 1
ATOM 1331 C CA . ALA A 1 173 ? -12.967 4.703 9.990 1.00 92.12 173 ALA A CA 1
ATOM 1332 C C . ALA A 1 173 ? -13.660 5.563 11.058 1.00 92.12 173 ALA A C 1
ATOM 1334 O O . ALA A 1 173 ? -14.399 5.040 11.898 1.00 92.12 173 ALA A O 1
ATOM 1335 N N . LYS A 1 174 ? -13.435 6.879 11.032 1.00 88.31 174 LYS A N 1
ATOM 1336 C CA . LYS A 1 174 ? -14.070 7.840 11.932 1.00 88.31 174 LYS A CA 1
ATOM 1337 C C . LYS A 1 174 ? -15.556 7.996 11.623 1.00 88.31 174 LYS A C 1
ATOM 1339 O O . LYS A 1 174 ? -16.338 8.038 12.569 1.00 88.31 174 LYS A O 1
ATOM 1344 N N . GLU A 1 175 ? -15.935 8.071 10.355 1.00 90.81 175 GLU A N 1
ATOM 1345 C CA . GLU A 1 175 ? -17.330 8.252 9.957 1.00 90.81 175 GLU A CA 1
ATOM 1346 C C . GLU A 1 175 ? -18.138 6.971 10.200 1.00 90.81 175 GLU A C 1
ATOM 1348 O O . GLU A 1 175 ? -19.089 6.943 10.984 1.00 90.81 175 GLU A O 1
ATOM 1353 N N . PHE A 1 176 ? -17.686 5.851 9.635 1.00 93.69 176 PHE A N 1
ATOM 1354 C CA . PHE A 1 176 ? -18.458 4.610 9.652 1.00 93.69 176 PHE A CA 1
ATOM 1355 C C . PHE A 1 176 ? -18.295 3.794 10.933 1.00 93.69 176 PHE A C 1
ATOM 1357 O O . PHE A 1 176 ? -19.168 2.986 11.243 1.00 93.69 176 PHE A O 1
ATOM 1364 N N . ARG A 1 177 ? -17.229 4.005 11.718 1.00 90.25 177 ARG A N 1
ATOM 1365 C CA . ARG A 1 177 ? -16.920 3.334 13.002 1.00 90.25 177 ARG A CA 1
ATOM 1366 C C . ARG A 1 177 ? -16.669 1.836 12.943 1.00 90.25 177 ARG A C 1
ATOM 1368 O O . ARG A 1 177 ? -15.814 1.358 13.674 1.00 90.25 177 ARG A O 1
ATOM 1375 N N . THR A 1 178 ? -17.401 1.078 12.142 1.00 94.88 178 THR A N 1
ATOM 1376 C CA . THR A 1 178 ? -17.276 -0.376 12.050 1.00 94.88 178 THR A CA 1
ATOM 1377 C C . THR A 1 178 ? -17.155 -0.799 10.600 1.00 94.88 178 THR A C 1
ATOM 1379 O O . THR A 1 178 ? -17.732 -0.178 9.706 1.00 94.88 178 THR A O 1
ATOM 1382 N N . LEU A 1 179 ? -16.453 -1.911 10.374 1.00 95.81 179 LEU A N 1
ATOM 1383 C CA . LEU A 1 179 ? -16.326 -2.499 9.045 1.00 95.81 179 LEU A CA 1
ATOM 1384 C C . LEU A 1 179 ? -17.705 -2.764 8.424 1.00 95.81 179 LEU A C 1
ATOM 1386 O O . LEU A 1 179 ? -17.943 -2.405 7.282 1.00 95.81 179 LEU A O 1
ATOM 1390 N N . LYS A 1 180 ? -18.651 -3.299 9.206 1.00 95.50 180 LYS A N 1
ATOM 1391 C CA . LYS A 1 180 ? -20.017 -3.603 8.749 1.00 95.50 180 LYS A CA 1
ATOM 1392 C C . LYS A 1 180 ? -20.794 -2.379 8.251 1.00 95.50 180 LYS A C 1
ATOM 1394 O O . LYS A 1 180 ? -21.665 -2.536 7.400 1.00 95.50 180 LYS A O 1
ATOM 1399 N N . LYS A 1 181 ? -20.554 -1.196 8.824 1.00 96.31 181 LYS A N 1
ATOM 1400 C CA . LYS A 1 181 ? -21.171 0.049 8.350 1.00 96.31 181 LYS A CA 1
ATOM 1401 C C . LYS A 1 181 ? -20.500 0.521 7.064 1.00 96.31 181 LYS A C 1
ATOM 1403 O O . LYS A 1 181 ? -21.204 0.810 6.109 1.00 96.31 181 LYS A O 1
ATOM 1408 N N . LEU A 1 182 ? -19.167 0.499 7.020 1.00 96.31 182 LEU A N 1
ATOM 1409 C CA . LEU A 1 182 ? -18.404 0.890 5.833 1.00 96.31 182 LEU A CA 1
ATOM 1410 C C . LEU A 1 182 ? -18.744 0.025 4.611 1.00 96.31 182 LEU A C 1
ATOM 1412 O O . LEU A 1 182 ? -18.963 0.559 3.533 1.00 96.31 182 LEU A O 1
ATOM 1416 N N . THR A 1 183 ? -18.851 -1.298 4.768 1.00 96.31 183 THR A N 1
ATOM 1417 C CA . THR A 1 183 ? -19.181 -2.199 3.647 1.00 96.31 183 THR A CA 1
ATOM 1418 C C . THR A 1 183 ? -20.595 -2.016 3.094 1.00 96.31 183 THR A C 1
ATOM 1420 O O . THR A 1 183 ? -20.919 -2.583 2.054 1.00 96.31 183 THR A O 1
ATOM 1423 N N . LYS A 1 184 ? -21.449 -1.265 3.795 1.00 96.19 184 LYS A N 1
ATOM 1424 C CA . LYS A 1 184 ? -22.824 -0.944 3.394 1.00 96.19 184 LYS A CA 1
ATOM 1425 C C . LYS A 1 184 ? -23.009 0.528 3.033 1.00 96.19 184 LYS A C 1
ATOM 1427 O O . LYS A 1 184 ? -24.146 0.929 2.803 1.00 96.19 184 LYS A O 1
ATOM 1432 N N . ALA A 1 185 ? -21.931 1.309 3.037 1.00 95.69 185 ALA A N 1
ATOM 1433 C CA . ALA A 1 185 ? -21.981 2.727 2.744 1.00 95.69 185 ALA A CA 1
ATOM 1434 C C . ALA A 1 185 ? -22.482 2.966 1.316 1.00 95.69 185 ALA A C 1
ATOM 1436 O O . ALA A 1 185 ? -22.052 2.301 0.371 1.00 95.69 185 ALA A O 1
ATOM 1437 N N . SER A 1 186 ? -23.388 3.923 1.180 1.00 95.06 186 SER A N 1
ATOM 1438 C CA . SER A 1 186 ? -23.835 4.451 -0.106 1.00 95.06 186 SER A CA 1
ATOM 1439 C C . SER A 1 186 ? -22.815 5.432 -0.693 1.00 95.06 186 SER A C 1
ATOM 1441 O O . SER A 1 186 ? -21.974 5.984 0.026 1.00 95.06 186 SER A O 1
ATOM 1443 N N . ALA A 1 187 ? -22.891 5.673 -2.004 1.00 93.69 187 ALA A N 1
ATOM 1444 C CA . ALA A 1 187 ? -22.051 6.673 -2.659 1.00 93.69 187 ALA A CA 1
ATOM 1445 C C . ALA A 1 187 ? -22.303 8.074 -2.073 1.00 93.69 187 ALA A C 1
ATOM 1447 O O . ALA A 1 187 ? -21.358 8.826 -1.847 1.00 93.69 187 ALA A O 1
ATOM 1448 N N . GLU A 1 188 ? -23.555 8.396 -1.737 1.00 92.88 188 GLU A N 1
ATOM 1449 C CA . GLU A 1 188 ? -23.944 9.669 -1.129 1.00 92.88 188 GLU A CA 1
ATOM 1450 C C . GLU A 1 188 ? -23.317 9.872 0.260 1.00 92.88 188 GLU A C 1
ATOM 1452 O O . GLU A 1 188 ? -22.800 10.951 0.553 1.00 92.88 188 GLU A O 1
ATOM 1457 N N . GLU A 1 189 ? -23.309 8.838 1.109 1.00 93.56 189 GLU A N 1
ATOM 1458 C CA . GLU A 1 189 ? -22.643 8.889 2.419 1.00 93.56 189 GLU A CA 1
ATOM 1459 C C . GLU A 1 189 ? -21.130 9.088 2.267 1.00 93.56 189 GLU A C 1
ATOM 1461 O O . GLU A 1 189 ? -20.534 9.880 2.996 1.00 93.56 189 GLU A O 1
ATOM 1466 N N . LEU A 1 190 ? -20.503 8.419 1.296 1.00 95.88 190 LEU A N 1
ATOM 1467 C CA . LEU A 1 190 ? -19.068 8.542 1.033 1.00 95.88 190 LEU A CA 1
ATOM 1468 C C . LEU A 1 190 ? -18.693 9.935 0.516 1.00 95.88 190 LEU A C 1
ATOM 1470 O O . LEU A 1 190 ? -17.686 10.487 0.949 1.00 95.88 190 LEU A O 1
ATOM 1474 N N . LEU A 1 191 ? -19.516 10.527 -0.353 1.00 93.50 191 LEU A N 1
ATOM 1475 C CA . LEU A 1 191 ? -19.323 11.886 -0.875 1.00 93.50 191 LEU A CA 1
ATOM 1476 C C . LEU A 1 191 ? -19.411 12.977 0.200 1.00 93.50 191 LEU A C 1
ATOM 1478 O O . LEU A 1 191 ? -18.914 14.083 -0.003 1.00 93.50 191 LEU A O 1
ATOM 1482 N N . SER A 1 192 ? -20.033 12.687 1.345 1.00 90.62 192 SER A N 1
ATOM 1483 C CA . SER A 1 192 ? -20.093 13.626 2.472 1.00 90.62 192 SER A CA 1
ATOM 1484 C C . SER A 1 192 ? -18.755 13.772 3.215 1.00 90.62 192 SER A C 1
ATOM 1486 O O . SER A 1 192 ? -18.580 14.700 4.010 1.00 90.62 192 SER A O 1
ATOM 1488 N N . ILE A 1 193 ? -17.797 12.877 2.948 1.00 89.75 193 ILE A N 1
ATOM 1489 C CA . ILE A 1 193 ? -16.490 12.850 3.599 1.00 89.75 193 ILE A CA 1
ATOM 1490 C C . ILE A 1 193 ? -15.527 13.792 2.871 1.00 89.75 193 ILE A C 1
ATOM 1492 O O . ILE A 1 193 ? -15.285 13.676 1.671 1.00 89.75 193 ILE A O 1
ATOM 1496 N N . ASP A 1 194 ? -14.920 14.704 3.630 1.00 81.06 194 ASP A N 1
ATOM 1497 C CA . ASP A 1 194 ? -13.917 15.644 3.128 1.00 81.06 194 ASP A CA 1
ATOM 1498 C C . ASP A 1 194 ? -12.766 14.918 2.403 1.00 81.06 194 ASP A C 1
ATOM 1500 O O . ASP A 1 194 ? -12.143 14.003 2.940 1.00 81.06 194 ASP A O 1
ATOM 1504 N N . GLY A 1 195 ? -12.485 15.328 1.165 1.00 78.56 195 GLY A N 1
ATOM 1505 C CA . GLY A 1 195 ? -11.455 14.721 0.316 1.00 78.56 195 GLY A CA 1
ATOM 1506 C C . GLY A 1 195 ? -11.880 13.461 -0.451 1.00 78.56 195 GLY A C 1
ATOM 1507 O O . GLY A 1 195 ? -11.078 12.950 -1.237 1.00 78.56 195 GLY A O 1
ATOM 1508 N N . VAL A 1 196 ? -13.116 12.978 -0.288 1.00 90.88 196 VAL A N 1
ATOM 1509 C CA . VAL A 1 196 ? -13.679 11.884 -1.093 1.00 90.88 196 VAL A CA 1
ATOM 1510 C C . VAL A 1 196 ? -14.499 12.469 -2.246 1.00 90.88 196 VAL A C 1
ATOM 1512 O O . VAL A 1 196 ? -15.542 13.077 -2.045 1.00 90.88 196 VAL A O 1
ATOM 1515 N N . GLY A 1 197 ? -14.011 12.295 -3.476 1.00 91.62 197 GLY A N 1
ATOM 1516 C CA . GLY A 1 197 ? -14.759 12.629 -4.695 1.00 91.62 197 GLY A CA 1
ATOM 1517 C C . GLY A 1 197 ? -15.459 11.411 -5.304 1.00 91.62 197 GLY A C 1
ATOM 1518 O O . GLY A 1 197 ? -15.181 10.281 -4.907 1.00 91.62 197 GLY A O 1
ATOM 1519 N N . GLU A 1 198 ? -16.290 11.636 -6.327 1.00 92.12 198 GLU A N 1
ATOM 1520 C CA . GLU A 1 198 ? -17.099 10.606 -7.015 1.00 92.12 198 GLU A CA 1
ATOM 1521 C C . GLU A 1 198 ? -16.294 9.349 -7.367 1.00 92.12 198 GLU A C 1
ATOM 1523 O O . GLU A 1 198 ? -16.617 8.260 -6.912 1.00 92.12 198 GLU A O 1
ATOM 1528 N N . LYS A 1 199 ? -15.145 9.503 -8.042 1.00 90.00 199 LYS A N 1
ATOM 1529 C CA . LYS A 1 199 ? -14.280 8.367 -8.418 1.00 90.00 199 LYS A CA 1
ATOM 1530 C C . LYS A 1 199 ? -13.808 7.514 -7.236 1.00 90.00 199 LYS A C 1
ATOM 1532 O O . LYS A 1 199 ? -13.526 6.332 -7.410 1.00 90.00 199 LYS A O 1
ATOM 1537 N N . VAL A 1 200 ? -13.619 8.122 -6.065 1.00 93.06 200 VAL A N 1
ATOM 1538 C CA . VAL A 1 200 ? -13.196 7.403 -4.856 1.00 93.06 200 VAL A CA 1
ATOM 1539 C C . VAL A 1 200 ? -14.406 6.739 -4.208 1.00 93.06 200 VAL A C 1
ATOM 1541 O O . VAL A 1 200 ? -14.310 5.576 -3.833 1.00 93.06 200 VAL A O 1
ATOM 1544 N N . ALA A 1 201 ? -15.539 7.443 -4.123 1.00 95.19 201 ALA A N 1
ATOM 1545 C CA . ALA A 1 201 ? -16.789 6.897 -3.605 1.00 95.19 201 ALA A CA 1
ATOM 1546 C C . ALA A 1 201 ? -17.238 5.661 -4.405 1.00 95.19 201 ALA A C 1
ATOM 1548 O O . ALA A 1 201 ? -17.406 4.591 -3.822 1.00 95.19 201 ALA A O 1
ATOM 1549 N N . ASP A 1 202 ? -17.315 5.775 -5.733 1.00 93.50 202 ASP A N 1
ATOM 1550 C CA . ASP A 1 202 ? -17.677 4.672 -6.630 1.00 93.50 202 ASP A CA 1
ATOM 1551 C C . ASP A 1 202 ? -16.703 3.500 -6.478 1.00 93.50 202 ASP A C 1
ATOM 1553 O O . ASP A 1 202 ? -17.117 2.358 -6.296 1.00 93.50 202 ASP A O 1
ATOM 1557 N N . GLY A 1 203 ? -15.396 3.787 -6.443 1.00 93.56 203 GLY A N 1
ATOM 1558 C CA . GLY A 1 203 ? -14.365 2.767 -6.256 1.00 93.56 203 GLY A CA 1
ATOM 1559 C C . GLY A 1 203 ? -14.480 2.015 -4.925 1.00 93.56 203 GLY A C 1
ATOM 1560 O O . GLY A 1 203 ? -14.225 0.813 -4.885 1.00 93.56 203 GLY A O 1
ATOM 1561 N N . ILE A 1 204 ? -14.885 2.685 -3.840 1.00 96.81 204 ILE A N 1
ATOM 1562 C CA . ILE A 1 204 ? -15.137 2.047 -2.538 1.00 96.81 204 ILE A CA 1
ATOM 1563 C C . ILE A 1 204 ? -16.372 1.140 -2.615 1.00 96.81 204 ILE A C 1
ATOM 1565 O O . ILE A 1 204 ? -16.317 -0.003 -2.152 1.00 96.81 204 ILE A O 1
ATOM 1569 N N . VAL A 1 205 ? -17.469 1.628 -3.202 1.00 97.06 205 VAL A N 1
ATOM 1570 C CA . VAL A 1 205 ? -18.713 0.856 -3.360 1.00 97.06 205 VAL A CA 1
ATOM 1571 C C . VAL A 1 205 ? -18.465 -0.390 -4.210 1.00 97.06 205 VAL A C 1
ATOM 1573 O O . VAL A 1 205 ? -18.776 -1.502 -3.779 1.00 97.06 205 VAL A O 1
ATOM 1576 N N . GLU A 1 206 ? -17.846 -0.230 -5.381 1.00 95.88 206 GLU A N 1
ATOM 1577 C CA . GLU A 1 206 ? -17.490 -1.333 -6.278 1.00 95.88 206 GLU A CA 1
ATOM 1578 C C . GLU A 1 206 ? -16.565 -2.344 -5.593 1.00 95.88 206 GLU A C 1
ATOM 1580 O O . GLU A 1 206 ? -16.782 -3.555 -5.693 1.00 95.88 206 GLU A O 1
ATOM 1585 N N . PHE A 1 207 ? -15.565 -1.862 -4.845 1.00 96.38 207 PHE A N 1
ATOM 1586 C CA . PHE A 1 207 ? -14.628 -2.721 -4.131 1.00 96.38 207 PHE A CA 1
ATOM 1587 C C . PHE A 1 207 ? -15.340 -3.636 -3.132 1.00 96.38 207 PHE A C 1
ATOM 1589 O O . PHE A 1 207 ? -15.096 -4.841 -3.140 1.00 96.38 207 PHE A O 1
ATOM 1596 N N . PHE A 1 208 ? -16.235 -3.106 -2.292 1.00 97.25 208 PHE A N 1
ATOM 1597 C CA . PHE A 1 208 ? -16.959 -3.922 -1.309 1.00 97.25 208 PHE A CA 1
ATOM 1598 C C . PHE A 1 208 ? -18.090 -4.760 -1.923 1.00 97.25 208 PHE A C 1
ATOM 1600 O O . PHE A 1 208 ? -18.466 -5.791 -1.355 1.00 97.25 208 PHE A O 1
ATOM 1607 N N . ALA A 1 209 ? -18.602 -4.370 -3.092 1.00 96.69 209 ALA A N 1
ATOM 1608 C CA . ALA A 1 209 ? -19.575 -5.151 -3.846 1.00 96.69 209 ALA A CA 1
ATOM 1609 C C . ALA A 1 209 ? -18.956 -6.363 -4.570 1.00 96.69 209 ALA A C 1
ATOM 1611 O O . ALA A 1 209 ? -19.680 -7.325 -4.849 1.00 96.69 209 ALA A O 1
ATOM 1612 N N . ALA A 1 210 ? -17.648 -6.352 -4.847 1.00 95.69 210 ALA A N 1
ATOM 1613 C CA . ALA A 1 210 ? -16.954 -7.423 -5.558 1.00 95.69 210 ALA A CA 1
ATOM 1614 C C . ALA A 1 210 ? -16.906 -8.743 -4.763 1.00 95.69 210 ALA A C 1
ATOM 1616 O O . ALA A 1 210 ? -16.625 -8.768 -3.563 1.00 95.69 210 ALA A O 1
ATOM 1617 N N . ASP A 1 211 ? -17.132 -9.870 -5.445 1.00 95.94 211 ASP A N 1
ATOM 1618 C CA . ASP A 1 211 ? -17.180 -11.190 -4.798 1.00 95.94 211 ASP A CA 1
ATOM 1619 C C . ASP A 1 211 ? -15.827 -11.631 -4.228 1.00 95.94 211 ASP A C 1
ATOM 1621 O O . ASP A 1 211 ? -15.787 -12.196 -3.135 1.00 95.94 211 ASP A O 1
ATOM 1625 N N . ASP A 1 212 ? -14.722 -11.302 -4.907 1.00 92.62 212 ASP A N 1
ATOM 1626 C CA . ASP A 1 212 ? -13.367 -11.554 -4.399 1.00 92.62 212 ASP A CA 1
ATOM 1627 C C . ASP A 1 212 ? -13.146 -10.827 -3.051 1.00 92.62 212 ASP A C 1
ATOM 1629 O O . ASP A 1 212 ? -12.601 -11.409 -2.111 1.00 92.62 212 ASP A O 1
ATOM 1633 N N . THR A 1 213 ? -13.647 -9.593 -2.901 1.00 95.38 213 THR A N 1
ATOM 1634 C CA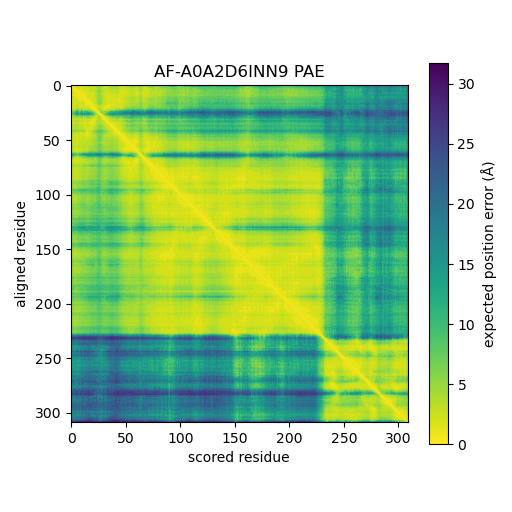 . THR A 1 213 ? -13.575 -8.838 -1.638 1.00 95.38 213 THR A CA 1
ATOM 1635 C C . THR A 1 213 ? -14.445 -9.463 -0.555 1.00 95.38 213 THR A C 1
ATOM 1637 O O . THR A 1 213 ? -13.996 -9.619 0.580 1.00 95.38 213 THR A O 1
ATOM 1640 N N . LYS A 1 214 ? -15.682 -9.865 -0.875 1.00 96.88 214 LYS A N 1
ATOM 1641 C CA . LYS A 1 214 ? -16.560 -10.557 0.088 1.00 96.88 214 LYS A CA 1
ATOM 1642 C C . LYS A 1 214 ? -15.921 -11.850 0.588 1.00 96.88 214 LYS A C 1
ATOM 1644 O O . LYS A 1 214 ? -15.983 -12.133 1.784 1.00 96.88 214 LYS A O 1
ATOM 1649 N N . LEU A 1 215 ? -15.293 -12.613 -0.309 1.00 96.56 215 LEU A N 1
ATOM 1650 C CA . LEU A 1 215 ? -14.580 -13.836 0.039 1.00 96.56 215 LEU A CA 1
ATOM 1651 C C . LEU A 1 215 ? -13.380 -13.538 0.943 1.00 96.56 215 LEU A C 1
ATOM 1653 O O . LEU A 1 215 ? -13.216 -14.206 1.961 1.00 96.56 215 LEU A O 1
ATOM 1657 N N . LEU A 1 216 ? -12.590 -12.511 0.624 1.00 95.88 216 LEU A N 1
ATOM 1658 C CA . LEU A 1 216 ? -11.456 -12.087 1.445 1.00 95.88 216 LEU A CA 1
ATOM 1659 C C . LEU A 1 216 ? -11.896 -11.662 2.856 1.00 95.88 216 LEU A C 1
ATOM 1661 O O . LEU A 1 216 ? -11.318 -12.105 3.846 1.00 95.88 216 LEU A O 1
ATOM 1665 N N . LEU A 1 217 ? -12.955 -10.855 2.968 1.00 97.62 217 LEU A N 1
ATOM 1666 C CA . LEU A 1 217 ? -13.517 -10.444 4.258 1.00 97.62 217 LEU A CA 1
ATOM 1667 C C . LEU A 1 217 ? -14.048 -11.633 5.062 1.00 97.62 217 LEU A C 1
ATOM 1669 O O . LEU A 1 217 ? -13.848 -11.688 6.276 1.00 97.62 217 LEU A O 1
ATOM 1673 N N . LYS A 1 218 ? -14.689 -12.600 4.394 1.00 97.56 218 LYS A N 1
ATOM 1674 C CA . LYS A 1 218 ? -15.113 -13.847 5.032 1.00 97.56 218 LYS A CA 1
ATOM 1675 C C . LYS A 1 218 ? -13.909 -14.622 5.569 1.00 97.56 218 LYS A C 1
ATOM 1677 O O . LYS A 1 218 ? -13.945 -15.037 6.719 1.00 97.56 218 LYS A O 1
ATOM 1682 N N . ARG A 1 219 ? -12.833 -14.753 4.784 1.00 97.44 219 ARG A N 1
ATOM 1683 C CA . ARG A 1 219 ? -11.606 -15.451 5.204 1.00 97.44 219 ARG A CA 1
ATOM 1684 C C . ARG A 1 219 ? -10.978 -14.814 6.440 1.00 97.44 219 ARG A C 1
ATOM 1686 O O . ARG A 1 219 ? -10.658 -15.536 7.375 1.00 97.44 219 ARG A O 1
ATOM 1693 N N . TYR A 1 220 ? -10.893 -13.484 6.505 1.00 97.62 220 TYR A N 1
ATOM 1694 C CA . TYR A 1 220 ? -10.468 -12.802 7.734 1.00 97.62 220 TYR A CA 1
ATOM 1695 C C . TYR A 1 220 ? -11.380 -13.119 8.930 1.00 97.62 220 TYR A C 1
ATOM 1697 O O . TYR A 1 220 ? -10.884 -13.344 10.032 1.00 97.62 220 TYR A O 1
ATOM 1705 N N . GLY A 1 221 ? -12.697 -13.189 8.719 1.00 96.62 221 GLY A N 1
ATOM 1706 C CA . GLY A 1 221 ? -13.645 -13.631 9.745 1.00 96.62 221 GLY A CA 1
ATOM 1707 C C . GLY A 1 221 ? -13.397 -15.068 10.217 1.00 96.62 221 GLY A C 1
ATOM 1708 O O . GLY A 1 221 ? -13.359 -15.306 11.421 1.00 96.62 221 GLY A O 1
ATOM 1709 N N . ASP A 1 222 ? -13.162 -16.000 9.290 1.00 97.00 222 ASP A N 1
ATOM 1710 C CA . ASP A 1 222 ? -12.893 -17.417 9.579 1.00 97.00 222 ASP A CA 1
ATOM 1711 C C . ASP A 1 222 ? -11.573 -17.610 10.365 1.00 97.00 222 ASP A C 1
ATOM 1713 O O . ASP A 1 222 ? -11.482 -18.489 11.218 1.00 97.00 222 ASP A O 1
ATOM 1717 N N . ILE A 1 223 ? -10.572 -16.746 10.141 1.00 96.19 223 ILE A N 1
ATOM 1718 C CA . ILE A 1 223 ? -9.300 -16.699 10.897 1.00 96.19 223 ILE A CA 1
ATOM 1719 C C . ILE A 1 223 ? -9.498 -16.209 12.349 1.00 96.19 223 ILE A C 1
ATOM 1721 O O . ILE A 1 223 ? -8.637 -16.430 13.217 1.00 96.19 223 ILE A O 1
ATOM 1725 N N . GLY A 1 224 ? -10.629 -15.548 12.623 1.00 96.12 224 GLY A N 1
ATOM 1726 C CA . GLY A 1 224 ? -10.922 -14.879 13.888 1.00 96.12 224 GLY A CA 1
ATOM 1727 C C . GLY A 1 224 ? -10.341 -13.467 13.979 1.00 96.12 224 GLY A C 1
AT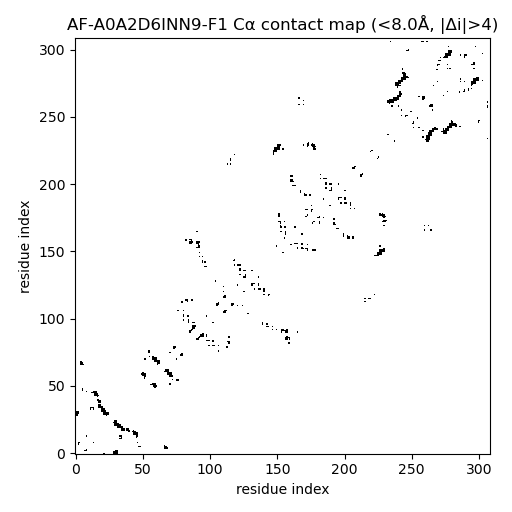OM 1728 O O . GLY A 1 224 ? -9.997 -13.029 15.072 1.00 96.12 224 GLY A O 1
ATOM 1729 N N . MET A 1 225 ? -10.191 -12.767 12.848 1.00 97.00 225 MET A N 1
ATOM 1730 C CA . MET A 1 225 ? -9.688 -11.391 12.818 1.00 97.00 225 MET A CA 1
ATOM 1731 C C . MET A 1 225 ? -10.665 -10.430 13.507 1.00 97.00 225 MET A C 1
ATOM 1733 O O . MET A 1 225 ? -11.809 -10.258 13.077 1.00 97.00 225 MET A O 1
ATOM 1737 N N . GLU A 1 226 ? -10.193 -9.742 14.540 1.00 96.44 226 GLU A N 1
ATOM 1738 C CA . GLU A 1 226 ? -10.936 -8.713 15.253 1.00 96.44 226 GLU A CA 1
ATOM 1739 C C . GLU A 1 226 ? -10.591 -7.322 14.708 1.00 96.44 226 GLU A C 1
ATOM 1741 O O . GLU A 1 226 ? -9.519 -6.763 14.958 1.00 96.44 226 GLU A O 1
ATOM 1746 N N . VAL A 1 227 ? -11.534 -6.727 13.975 1.00 96.25 227 VAL A N 1
ATOM 1747 C CA . VAL A 1 227 ? -11.408 -5.346 13.496 1.00 96.25 227 VAL A CA 1
ATOM 1748 C C . VAL A 1 227 ? -12.020 -4.396 14.521 1.00 96.25 227 VAL A C 1
ATOM 1750 O O . VAL A 1 227 ? -13.243 -4.258 14.619 1.00 96.25 227 VAL A O 1
ATOM 1753 N N . LEU A 1 228 ? -11.158 -3.717 15.273 1.00 91.19 228 LEU A N 1
ATOM 1754 C CA . LEU A 1 228 ? -11.553 -2.753 16.292 1.00 91.19 228 LEU A CA 1
ATOM 1755 C C . LEU A 1 228 ? -12.253 -1.554 15.657 1.00 91.19 228 LEU A C 1
ATOM 1757 O O . LEU A 1 228 ? -11.826 -1.029 14.624 1.00 91.19 228 LEU A O 1
ATOM 1761 N N . SER A 1 229 ? -13.302 -1.070 16.321 1.00 85.44 229 SER A N 1
ATOM 1762 C CA . SER A 1 229 ? -14.041 0.101 15.861 1.00 85.44 229 SER A CA 1
ATOM 1763 C C . SER A 1 229 ? -13.143 1.337 15.752 1.00 85.44 229 SER A C 1
ATOM 1765 O O . SER A 1 229 ? -12.308 1.586 16.625 1.00 85.44 229 SER A O 1
ATOM 1767 N N . GLY A 1 230 ? -13.362 2.153 14.723 1.00 72.50 230 GLY A N 1
ATOM 1768 C CA . GLY A 1 230 ? -12.682 3.430 14.546 1.00 72.50 230 GLY A CA 1
ATOM 1769 C C . GLY A 1 230 ? -12.943 4.366 15.728 1.00 72.50 230 GLY A C 1
ATOM 1770 O O . GLY A 1 230 ? -14.086 4.753 15.999 1.00 72.50 230 GLY A O 1
ATOM 1771 N N . LYS A 1 231 ? -11.877 4.745 16.438 1.00 67.00 231 LYS A N 1
ATOM 1772 C CA . LYS A 1 231 ? -11.956 5.641 17.599 1.00 67.00 231 LYS A CA 1
ATOM 1773 C C . LYS A 1 231 ? -12.379 7.046 17.170 1.00 67.00 231 LYS A C 1
ATOM 1775 O O . LYS A 1 231 ? -11.977 7.562 16.127 1.00 67.00 231 LYS A O 1
ATOM 1780 N N . SER A 1 232 ? -13.237 7.684 17.963 1.00 53.19 232 SER A N 1
ATOM 1781 C CA . SER A 1 232 ? -13.578 9.097 17.789 1.00 53.19 232 SER A CA 1
ATOM 1782 C C . SER A 1 232 ? -12.524 9.930 18.495 1.00 53.19 232 SER A C 1
ATOM 1784 O O . SER A 1 232 ? -12.597 10.143 19.701 1.00 53.19 232 SER A O 1
ATOM 1786 N N . GLY A 1 233 ? -11.542 10.396 17.732 1.00 61.19 233 GLY A N 1
ATOM 1787 C CA . GLY A 1 233 ? -10.505 11.272 18.250 1.00 61.19 233 GLY A CA 1
ATOM 1788 C C . GLY A 1 233 ? -9.341 10.553 18.932 1.00 61.19 233 GLY A C 1
ATOM 1789 O O . GLY A 1 233 ? -9.219 9.331 18.933 1.00 61.19 233 GLY A O 1
ATOM 1790 N N . GLY A 1 234 ? -8.452 11.380 19.460 1.00 66.75 234 GLY A N 1
ATOM 1791 C CA . GLY A 1 234 ? -7.143 11.057 19.997 1.00 66.75 234 GLY A CA 1
ATOM 1792 C C . GLY A 1 234 ? -6.479 12.362 20.433 1.00 66.75 234 GLY A C 1
ATOM 1793 O O . GLY A 1 234 ? -7.044 13.442 20.239 1.00 66.75 234 GLY A O 1
ATOM 1794 N N . LYS A 1 235 ? -5.293 12.285 21.042 1.00 80.44 235 LYS A N 1
ATOM 1795 C CA . LYS A 1 235 ? -4.595 13.457 21.609 1.00 80.44 235 LYS A CA 1
ATOM 1796 C C . LYS A 1 235 ? -4.419 14.598 20.595 1.00 80.44 235 LYS A C 1
ATOM 1798 O O . LYS A 1 235 ? -4.331 15.756 20.991 1.00 80.44 235 LYS A O 1
ATOM 1803 N N . LEU A 1 236 ? -4.386 14.269 19.302 1.00 84.69 236 LEU A N 1
ATOM 1804 C CA . LEU A 1 236 ? -4.198 15.207 18.198 1.00 84.69 236 LEU A CA 1
ATOM 1805 C C . LEU A 1 236 ? -5.450 15.389 17.328 1.00 84.69 236 LEU A C 1
ATOM 1807 O O . LEU A 1 236 ? -5.354 15.927 16.228 1.00 84.69 236 LEU A O 1
ATOM 1811 N N . ALA A 1 237 ? -6.627 14.978 17.804 1.00 80.75 237 ALA A N 1
ATOM 1812 C CA . ALA A 1 237 ? -7.874 15.126 17.063 1.00 80.75 237 ALA A CA 1
ATOM 1813 C C . ALA A 1 237 ? -8.122 16.573 16.617 1.00 80.75 237 ALA A C 1
ATOM 1815 O O . ALA A 1 237 ? -8.085 17.503 17.421 1.00 80.75 237 ALA A O 1
ATOM 1816 N N . GLY A 1 238 ? -8.390 16.749 15.320 1.00 77.19 238 GLY A N 1
ATOM 1817 C CA . GLY A 1 238 ? -8.650 18.063 14.727 1.00 77.19 238 GLY A CA 1
ATOM 1818 C C . GLY A 1 238 ? -7.412 18.950 14.591 1.00 77.19 238 GLY A C 1
ATOM 1819 O O . GLY A 1 238 ? -7.562 20.114 14.240 1.00 77.19 238 GLY A O 1
ATOM 1820 N N . LYS A 1 239 ? -6.210 18.424 14.864 1.00 87.38 239 LYS A N 1
ATOM 1821 C CA . LYS A 1 239 ? -4.947 19.140 14.684 1.00 87.38 239 LYS A CA 1
ATOM 1822 C C . LYS A 1 239 ? -4.276 18.754 13.379 1.00 87.38 239 LYS A C 1
ATOM 1824 O O . LYS A 1 239 ? -4.067 17.571 13.120 1.00 87.38 239 LYS A O 1
ATOM 1829 N N . THR A 1 240 ? -3.889 19.750 12.592 1.00 87.38 240 THR A N 1
ATOM 1830 C CA . THR A 1 240 ? -3.178 19.562 11.325 1.00 87.38 240 THR A CA 1
ATOM 1831 C C . THR A 1 240 ? -1.689 19.865 11.480 1.00 87.38 240 THR A C 1
ATOM 1833 O O . THR A 1 240 ? -1.303 20.938 11.942 1.00 87.38 240 THR A O 1
ATOM 1836 N N . PHE A 1 241 ? -0.841 18.929 11.057 1.00 91.81 241 PHE A N 1
ATOM 1837 C CA . PHE A 1 241 ? 0.615 19.019 11.134 1.00 91.81 241 PHE A CA 1
ATOM 1838 C C . PHE A 1 241 ? 1.246 19.134 9.748 1.00 91.81 241 PHE A C 1
ATOM 1840 O O . PHE A 1 241 ? 0.862 18.437 8.810 1.00 91.81 241 PHE A O 1
ATOM 1847 N N . VAL A 1 242 ? 2.285 19.959 9.631 1.00 90.75 242 VAL A N 1
ATOM 1848 C CA . VAL A 1 242 ? 3.188 19.980 8.475 1.00 90.75 242 VAL A CA 1
ATOM 1849 C C . VAL A 1 242 ? 4.608 19.737 8.954 1.00 90.75 242 VAL A C 1
ATOM 1851 O O . VAL A 1 242 ? 5.092 20.416 9.854 1.00 90.75 242 VAL A O 1
ATOM 1854 N N . PHE A 1 243 ? 5.306 18.811 8.305 1.00 89.25 243 PHE A N 1
ATOM 1855 C CA . PHE A 1 243 ? 6.707 18.515 8.599 1.00 89.25 243 PHE A CA 1
ATOM 1856 C C . PHE A 1 243 ? 7.628 19.166 7.562 1.00 89.25 243 PHE A C 1
ATOM 1858 O O . PHE A 1 243 ? 7.397 19.074 6.349 1.00 89.25 243 PHE A O 1
ATOM 1865 N N . THR A 1 244 ? 8.688 19.821 8.032 1.00 86.75 244 THR A N 1
ATOM 1866 C CA . THR A 1 244 ? 9.746 20.413 7.204 1.00 86.75 244 THR A CA 1
ATOM 1867 C C . THR A 1 244 ? 11.104 20.250 7.881 1.00 86.75 244 THR A C 1
ATOM 1869 O O . THR A 1 244 ? 11.198 20.359 9.095 1.00 86.75 244 THR A O 1
ATOM 1872 N N . GLY A 1 245 ? 12.168 20.017 7.109 1.00 84.19 245 GLY A N 1
ATOM 1873 C CA . GLY A 1 245 ? 13.499 19.732 7.666 1.00 84.19 245 GLY A CA 1
ATOM 1874 C C . GLY A 1 245 ? 13.662 18.290 8.174 1.00 84.19 245 GLY A C 1
ATOM 1875 O O . GLY A 1 245 ? 12.728 17.491 8.096 1.00 84.19 245 GLY A O 1
ATOM 1876 N N . SER A 1 246 ? 14.868 17.884 8.552 1.00 81.62 246 SER A N 1
ATOM 1877 C CA . SER A 1 246 ? 15.199 16.540 9.048 1.00 81.62 246 SER A CA 1
ATOM 1878 C C . SER A 1 246 ? 14.660 16.305 10.465 1.00 81.62 246 SER A C 1
ATOM 1880 O O . SER A 1 246 ? 14.691 17.197 11.307 1.00 81.62 246 SER A O 1
ATOM 1882 N N . MET A 1 247 ? 14.139 15.108 10.730 1.00 82.12 247 MET A N 1
ATOM 1883 C CA . MET A 1 247 ? 13.607 14.740 12.046 1.00 82.12 247 MET A CA 1
ATOM 1884 C C . MET A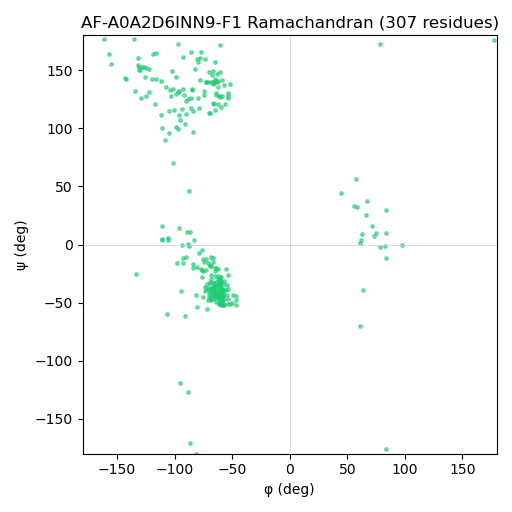 1 247 ? 14.702 14.061 12.872 1.00 82.12 247 MET A C 1
ATOM 1886 O O . MET A 1 247 ? 15.415 13.199 12.366 1.00 82.12 247 MET A O 1
ATOM 1890 N N . GLU A 1 248 ? 14.839 14.465 14.132 1.00 79.06 248 GLU A N 1
ATOM 1891 C CA . GLU A 1 248 ? 15.778 13.863 15.078 1.00 79.06 248 GLU A CA 1
ATOM 1892 C C . GLU A 1 248 ? 15.067 12.742 15.852 1.00 79.06 248 GLU A C 1
ATOM 1894 O O . GLU A 1 248 ? 13.972 12.947 16.377 1.00 79.06 248 GLU A O 1
ATOM 1899 N N . GLY A 1 249 ? 15.663 11.546 15.892 1.00 79.19 249 GLY A N 1
ATOM 1900 C CA . GLY A 1 249 ? 15.144 10.384 16.629 1.00 79.19 249 GLY A CA 1
ATOM 1901 C C . GLY A 1 249 ? 14.080 9.536 15.916 1.00 79.19 249 GLY A C 1
ATOM 1902 O O . GLY A 1 249 ? 13.790 8.442 16.384 1.00 79.19 249 GLY A O 1
ATOM 1903 N N . MET A 1 250 ? 13.516 9.994 14.795 1.00 84.56 250 MET A N 1
ATOM 1904 C CA . MET A 1 250 ? 12.616 9.208 13.937 1.00 84.56 250 MET A CA 1
ATOM 1905 C C . MET A 1 250 ? 12.602 9.758 12.509 1.00 84.56 250 MET A C 1
ATOM 1907 O O . MET A 1 250 ? 12.999 10.896 12.264 1.00 84.56 250 MET A O 1
ATOM 1911 N N . THR A 1 251 ? 12.107 8.982 11.554 1.00 84.88 251 THR A N 1
ATOM 1912 C CA . THR A 1 251 ? 11.882 9.429 10.177 1.00 84.88 251 THR A CA 1
ATOM 1913 C C . THR A 1 251 ? 10.666 10.360 10.078 1.00 84.88 251 THR A C 1
ATOM 1915 O O . THR A 1 251 ? 9.770 10.370 10.924 1.00 84.88 251 THR A O 1
ATOM 1918 N N . ARG A 1 252 ? 10.590 11.165 9.007 1.00 84.69 252 ARG A N 1
ATOM 1919 C CA . ARG A 1 252 ? 9.398 11.999 8.753 1.00 84.69 252 ARG A CA 1
ATOM 1920 C C . ARG A 1 252 ? 8.143 11.158 8.602 1.00 84.69 252 ARG A C 1
ATOM 1922 O O . ARG A 1 252 ? 7.085 11.592 9.036 1.00 84.69 252 ARG A O 1
ATOM 1929 N N . ASP A 1 253 ? 8.249 10.006 7.953 1.00 80.25 253 ASP A N 1
ATOM 1930 C CA . ASP A 1 253 ? 7.084 9.163 7.740 1.00 80.25 253 ASP A CA 1
ATOM 1931 C C . ASP A 1 253 ? 6.616 8.568 9.064 1.00 80.25 253 ASP A C 1
ATOM 1933 O O . ASP A 1 253 ? 5.436 8.674 9.357 1.00 80.25 253 ASP A O 1
ATOM 1937 N N . GLU A 1 254 ? 7.515 8.128 9.944 1.00 81.50 254 GLU A N 1
ATOM 1938 C CA . GLU A 1 254 ? 7.159 7.755 11.323 1.00 81.50 254 GLU A CA 1
ATOM 1939 C C . GLU A 1 254 ? 6.405 8.852 12.066 1.00 81.50 254 GLU A C 1
ATOM 1941 O O . GLU A 1 254 ? 5.350 8.602 12.647 1.00 81.50 254 GLU A O 1
ATOM 1946 N N . ALA A 1 255 ? 6.899 10.086 11.993 1.00 86.06 255 ALA A N 1
ATOM 1947 C CA . ALA A 1 255 ? 6.257 11.219 12.641 1.00 86.06 255 ALA A CA 1
ATOM 1948 C C . ALA A 1 255 ? 4.850 11.491 12.089 1.00 86.06 255 ALA A C 1
ATOM 1950 O O . ALA A 1 255 ? 3.913 11.721 12.856 1.00 86.06 255 ALA A O 1
ATOM 1951 N N . LYS A 1 256 ? 4.667 11.415 10.764 1.00 85.50 256 LYS A N 1
ATOM 1952 C CA . LYS A 1 256 ? 3.335 11.518 10.151 1.00 85.50 256 LYS A CA 1
ATOM 1953 C C . LYS A 1 256 ? 2.415 10.416 10.659 1.00 85.50 256 LYS A C 1
ATOM 1955 O O . LYS A 1 256 ? 1.266 10.697 10.970 1.00 85.50 256 LYS A O 1
ATOM 1960 N N . GLN A 1 257 ? 2.922 9.193 10.781 1.00 78.31 257 GLN A N 1
ATOM 1961 C CA . GLN A 1 257 ? 2.120 8.059 11.225 1.00 78.31 257 GLN A CA 1
ATOM 1962 C C . GLN A 1 257 ? 1.719 8.151 12.692 1.00 78.31 257 GLN A C 1
ATOM 1964 O O . GLN A 1 257 ? 0.598 7.793 13.034 1.00 78.31 257 GLN A O 1
ATOM 1969 N N . LEU A 1 258 ? 2.564 8.730 13.545 1.00 84.12 258 LEU A N 1
ATOM 1970 C CA . LEU A 1 258 ? 2.182 9.056 14.919 1.00 84.12 258 LEU A CA 1
ATOM 1971 C C . LEU A 1 258 ? 1.074 10.113 14.967 1.00 84.12 258 LEU A C 1
ATOM 1973 O O . LEU A 1 258 ? 0.126 9.966 15.736 1.00 84.12 258 LEU A O 1
ATOM 1977 N N . VAL A 1 259 ? 1.156 11.158 14.133 1.00 86.81 259 VAL A N 1
ATOM 1978 C CA . VAL A 1 259 ? 0.089 12.172 14.040 1.00 86.81 259 VAL A CA 1
ATOM 1979 C C . VAL A 1 259 ? -1.225 11.537 13.617 1.00 86.81 259 VAL A C 1
ATOM 1981 O O . VAL A 1 259 ? -2.231 11.716 14.304 1.00 86.81 259 VAL A O 1
ATOM 1984 N N . LEU A 1 260 ? -1.193 10.783 12.519 1.00 77.44 260 LEU A N 1
ATOM 1985 C CA . LEU A 1 260 ? -2.354 10.092 11.976 1.00 77.44 260 LEU A CA 1
ATOM 1986 C C . LEU A 1 260 ? -2.919 9.130 13.036 1.00 77.44 260 LEU A C 1
ATOM 1988 O O . LEU A 1 260 ? -4.094 9.227 13.384 1.00 77.44 260 LEU A O 1
ATOM 1992 N N . GLY A 1 261 ? -2.097 8.271 13.640 1.00 73.25 261 GLY A N 1
ATOM 1993 C CA . GLY A 1 261 ? -2.526 7.319 14.672 1.00 73.25 261 GLY A CA 1
ATOM 1994 C C . GLY A 1 261 ? -3.129 7.968 15.927 1.00 73.25 261 GLY A C 1
ATOM 1995 O O . GLY A 1 261 ? -3.996 7.380 16.568 1.00 73.25 261 GLY A O 1
ATOM 1996 N N . LEU A 1 262 ? -2.734 9.202 16.258 1.00 79.88 262 LEU A N 1
ATOM 1997 C CA . LEU A 1 262 ? -3.304 9.994 17.358 1.00 79.88 262 LEU A CA 1
ATOM 1998 C C . LEU A 1 262 ? -4.509 10.860 16.939 1.00 79.88 262 LEU A C 1
ATOM 2000 O O . LEU A 1 262 ? -4.955 11.707 17.721 1.00 79.88 262 LEU A O 1
ATOM 2004 N N . GLY A 1 263 ? -5.044 10.646 15.733 1.00 75.31 263 GLY A N 1
ATOM 2005 C CA . GLY A 1 263 ? -6.245 11.295 15.203 1.00 75.31 263 GLY A CA 1
ATOM 2006 C C . GLY A 1 263 ? -6.018 12.677 14.582 1.00 75.31 263 GLY A C 1
ATOM 2007 O O . GLY A 1 263 ? -6.992 13.387 14.321 1.00 75.31 263 GLY A O 1
ATOM 2008 N N . GLY A 1 264 ? -4.763 13.083 14.383 1.00 83.19 264 GLY A N 1
ATOM 2009 C CA . GLY A 1 264 ? -4.406 14.328 13.705 1.00 83.19 264 GLY A CA 1
ATOM 2010 C C . GLY A 1 264 ? -4.339 14.177 12.187 1.00 83.19 264 GLY A C 1
ATOM 2011 O O . GLY A 1 264 ? -4.276 13.075 11.656 1.00 83.19 264 GLY A O 1
ATOM 2012 N N . LYS A 1 265 ? -4.319 15.305 11.477 1.00 83.62 265 LYS A N 1
ATOM 2013 C CA . LYS A 1 265 ? -4.163 15.376 10.019 1.00 83.62 265 LYS A CA 1
ATOM 2014 C C . LYS A 1 265 ? -2.734 15.770 9.658 1.00 83.62 265 LYS A C 1
ATOM 2016 O O . LYS A 1 265 ? -2.088 16.528 10.380 1.00 83.62 265 LYS A O 1
ATOM 2021 N N . VAL A 1 266 ? -2.241 15.308 8.512 1.00 86.06 266 VAL A N 1
ATOM 2022 C CA . VAL A 1 266 ? -0.940 15.725 7.970 1.00 86.06 266 VAL A CA 1
ATOM 2023 C C . VAL A 1 266 ? -1.152 16.433 6.641 1.00 86.06 266 VAL A C 1
ATOM 2025 O O . VAL A 1 266 ? -1.655 15.841 5.691 1.00 86.06 266 VAL A O 1
ATOM 2028 N N . ALA A 1 267 ? -0.712 17.685 6.553 1.00 84.12 267 ALA A N 1
ATOM 2029 C CA . ALA A 1 267 ? -0.745 18.462 5.324 1.00 84.12 267 ALA A CA 1
ATOM 2030 C C . ALA A 1 267 ? 0.620 18.448 4.616 1.00 84.12 267 ALA A C 1
ATOM 2032 O O . ALA A 1 267 ? 1.693 18.481 5.226 1.00 84.12 267 ALA A O 1
ATOM 2033 N N . SER A 1 268 ? 0.588 18.431 3.284 1.00 79.56 268 SER A N 1
ATOM 2034 C CA . SER A 1 268 ? 1.790 18.495 2.445 1.00 79.56 268 SER A CA 1
ATOM 2035 C C . SER A 1 268 ? 2.320 19.926 2.283 1.00 79.56 268 SER A C 1
ATOM 2037 O O . SER A 1 268 ? 3.500 20.114 1.969 1.00 79.56 268 SER A O 1
ATOM 2039 N N . SER A 1 269 ? 1.489 20.939 2.544 1.00 81.00 269 SER A N 1
ATOM 2040 C CA . SER A 1 269 ? 1.809 22.359 2.394 1.00 81.00 269 SER A CA 1
ATOM 2041 C C . SER A 1 269 ? 1.427 23.172 3.626 1.00 81.00 269 SER A C 1
ATOM 2043 O O . SER A 1 269 ? 0.446 22.869 4.292 1.00 81.00 269 SER A O 1
ATOM 2045 N N . VAL A 1 270 ? 2.171 24.250 3.881 1.00 84.19 270 VAL A N 1
ATOM 2046 C CA . VAL A 1 270 ? 1.832 25.217 4.931 1.00 84.19 270 VAL A CA 1
ATOM 2047 C C . VAL A 1 270 ? 0.720 26.138 4.421 1.00 84.19 270 VAL A C 1
ATOM 2049 O O . VAL A 1 270 ? 0.918 26.853 3.429 1.00 84.19 270 VAL A O 1
ATOM 2052 N N . GLY A 1 271 ? -0.430 26.091 5.089 1.00 83.25 271 GLY A N 1
ATOM 2053 C CA . GLY A 1 271 ? -1.620 26.912 4.855 1.00 83.25 271 GLY A CA 1
ATOM 2054 C C . GLY A 1 271 ? -2.182 27.434 6.179 1.00 83.25 271 GLY A C 1
ATOM 2055 O O . GLY A 1 271 ? -1.649 27.103 7.234 1.00 83.25 271 GLY A O 1
ATOM 2056 N N . LYS A 1 272 ? -3.233 28.259 6.129 1.00 81.69 272 LYS A N 1
ATOM 2057 C CA . LYS A 1 272 ? -3.825 28.871 7.335 1.00 81.69 272 LYS A CA 1
ATOM 2058 C C . LYS A 1 272 ? -4.458 27.846 8.282 1.00 81.69 272 LYS A C 1
ATOM 2060 O O . LYS A 1 272 ? -4.463 28.071 9.483 1.00 81.69 272 LYS A O 1
ATOM 2065 N N . ASP A 1 273 ? -4.898 26.713 7.744 1.00 81.69 273 ASP A N 1
ATOM 2066 C CA . ASP A 1 273 ? -5.602 25.661 8.490 1.00 81.69 273 ASP A CA 1
ATOM 2067 C C . ASP A 1 273 ? -4.640 24.659 9.165 1.00 81.69 273 ASP A C 1
ATOM 2069 O O . ASP A 1 273 ? -5.041 23.589 9.618 1.00 81.69 273 ASP A O 1
ATOM 2073 N N . VAL A 1 274 ? -3.339 24.977 9.192 1.00 89.06 274 VAL A N 1
ATOM 2074 C CA . VAL A 1 274 ? -2.298 24.149 9.811 1.00 89.06 274 VAL A CA 1
ATOM 2075 C C . VAL A 1 274 ? -2.067 24.600 11.251 1.00 89.06 274 VAL A C 1
ATOM 2077 O O . VAL A 1 274 ? -1.571 25.699 11.480 1.00 89.06 274 VAL A O 1
ATOM 2080 N N . ASP A 1 275 ? -2.343 23.730 12.223 1.00 89.75 275 ASP A N 1
ATOM 2081 C CA . ASP A 1 275 ? -2.119 24.020 13.644 1.00 89.75 275 ASP A CA 1
ATOM 2082 C C . ASP A 1 275 ? -0.638 24.008 14.040 1.00 89.75 275 ASP A C 1
ATOM 2084 O O . ASP A 1 275 ? -0.213 24.822 14.859 1.00 89.75 275 ASP A O 1
ATOM 2088 N N . TYR A 1 276 ? 0.145 23.067 13.499 1.00 90.69 276 TYR A N 1
ATOM 2089 C CA . TYR A 1 276 ? 1.539 22.853 13.891 1.00 90.69 276 TYR A CA 1
ATOM 2090 C C . TYR A 1 276 ? 2.453 22.684 12.683 1.00 90.69 276 TYR A C 1
ATOM 2092 O O . TYR A 1 276 ? 2.216 21.858 11.800 1.00 90.69 276 TYR A O 1
ATOM 2100 N N . VAL A 1 277 ? 3.574 23.401 12.691 1.00 90.00 277 VAL A N 1
ATOM 2101 C CA . VAL A 1 277 ? 4.671 23.179 11.748 1.00 90.00 277 VAL A CA 1
ATOM 2102 C C . VAL A 1 277 ? 5.870 22.629 12.508 1.00 90.00 277 VAL A C 1
ATOM 2104 O O . VAL A 1 277 ? 6.480 23.330 13.312 1.00 90.00 277 VAL A O 1
ATOM 2107 N N . VAL A 1 278 ? 6.209 21.365 12.267 1.00 90.12 278 VAL A N 1
ATOM 2108 C CA . VAL A 1 278 ? 7.378 20.719 12.872 1.00 90.12 278 VAL A CA 1
ATOM 2109 C C . VAL A 1 278 ? 8.604 21.056 12.032 1.00 90.12 278 VAL A C 1
ATOM 2111 O O . VAL A 1 278 ? 8.677 20.688 10.855 1.00 90.12 278 VAL A O 1
ATOM 2114 N N . VAL A 1 279 ? 9.540 21.792 12.631 1.00 88.94 279 VAL A N 1
ATOM 2115 C CA . VAL A 1 279 ? 10.708 22.379 11.965 1.00 88.94 279 VAL A CA 1
ATOM 2116 C C . VAL A 1 279 ? 11.977 21.675 12.431 1.00 88.94 279 VAL A C 1
ATOM 2118 O O . VAL A 1 279 ? 12.498 21.946 13.510 1.00 88.94 279 VAL A O 1
ATOM 2121 N N . GLY A 1 280 ? 12.451 20.758 11.598 1.00 85.12 280 GLY A N 1
ATOM 2122 C CA . GLY A 1 280 ? 13.693 20.017 11.760 1.00 85.12 280 GLY A CA 1
ATOM 2123 C C . GLY A 1 280 ? 14.935 20.715 11.195 1.00 85.12 280 GLY A C 1
ATOM 2124 O O . GLY A 1 280 ? 14.866 21.868 10.766 1.00 85.12 280 GLY A O 1
ATOM 2125 N N . GLY A 1 281 ? 16.066 20.003 11.147 1.00 77.06 281 GLY A N 1
ATOM 2126 C CA . GLY A 1 281 ? 17.306 20.511 10.539 1.00 77.06 281 GLY A CA 1
ATOM 2127 C C . GLY A 1 281 ? 17.129 20.846 9.051 1.00 77.06 281 GLY A C 1
ATOM 2128 O O . GLY A 1 281 ? 16.309 20.234 8.370 1.00 77.06 281 GLY A O 1
ATOM 2129 N N . ASP A 1 282 ? 17.847 21.847 8.539 1.00 70.88 282 ASP A N 1
ATOM 2130 C CA . ASP A 1 282 ? 17.774 22.292 7.132 1.00 70.88 282 ASP A CA 1
ATOM 2131 C C . ASP A 1 282 ? 16.363 22.683 6.646 1.00 70.88 282 ASP A C 1
ATOM 2133 O O . ASP A 1 282 ? 15.979 22.487 5.487 1.00 70.88 282 ASP A O 1
ATOM 2137 N N . ALA A 1 283 ? 15.532 23.233 7.534 1.00 68.69 283 ALA A N 1
ATOM 2138 C CA . ALA A 1 283 ? 14.188 23.655 7.169 1.00 68.69 283 ALA A CA 1
ATOM 2139 C C . ALA A 1 283 ? 14.198 24.877 6.225 1.00 68.69 283 ALA A C 1
ATOM 2141 O O . ALA A 1 283 ? 14.567 25.987 6.599 1.00 68.69 283 ALA A O 1
ATOM 2142 N N . GLY A 1 284 ? 13.751 24.660 4.985 1.00 71.81 284 GLY A N 1
ATOM 2143 C CA . GLY A 1 284 ? 13.739 25.669 3.922 1.00 71.81 284 GLY A CA 1
ATOM 2144 C C . GLY A 1 284 ? 12.475 26.541 3.860 1.00 71.81 284 GLY A C 1
ATOM 2145 O O . GLY A 1 284 ? 12.049 27.176 4.825 1.00 71.81 284 GLY A O 1
ATOM 2146 N N . SER A 1 285 ? 11.858 26.595 2.677 1.00 76.31 285 SER A N 1
ATOM 2147 C CA . SER A 1 285 ? 10.768 27.522 2.319 1.00 76.31 285 SER A CA 1
ATOM 2148 C C . SER A 1 285 ? 9.494 27.390 3.166 1.00 76.31 285 SER A C 1
ATOM 2150 O O . SER A 1 285 ? 8.815 28.387 3.412 1.00 76.31 285 SER A O 1
ATOM 2152 N N . LYS A 1 286 ? 9.176 26.188 3.664 1.00 81.31 286 LYS A N 1
ATOM 2153 C CA . LYS A 1 286 ? 7.993 25.939 4.508 1.00 81.31 286 LYS A CA 1
ATOM 2154 C C . LYS A 1 286 ? 8.096 26.593 5.889 1.00 81.31 286 LYS A C 1
ATOM 2156 O O . LYS A 1 286 ? 7.099 27.125 6.363 1.00 81.31 286 LYS A O 1
ATOM 2161 N N . ALA A 1 287 ? 9.282 26.621 6.501 1.00 80.44 287 ALA A N 1
ATOM 2162 C CA . ALA A 1 287 ? 9.485 27.288 7.790 1.00 80.44 287 ALA A CA 1
ATOM 2163 C C . ALA A 1 287 ? 9.297 28.808 7.666 1.00 80.44 287 ALA A C 1
ATOM 2165 O O . ALA A 1 287 ? 8.589 29.416 8.465 1.00 80.44 287 ALA A O 1
ATOM 2166 N N . LYS A 1 288 ? 9.833 29.408 6.593 1.00 81.75 288 LYS A N 1
ATOM 2167 C CA . LYS A 1 288 ? 9.619 30.832 6.280 1.00 81.75 288 LYS A CA 1
ATOM 2168 C C . LYS A 1 288 ? 8.138 31.154 6.062 1.00 81.75 288 LYS A C 1
ATOM 2170 O O . LYS A 1 288 ? 7.644 32.140 6.597 1.00 81.75 288 LYS A O 1
ATOM 2175 N N . LYS A 1 289 ? 7.419 30.299 5.325 1.00 83.50 289 LYS A N 1
ATOM 2176 C CA . LYS A 1 289 ? 5.975 30.459 5.089 1.00 83.50 289 LYS A CA 1
ATOM 2177 C C . LYS A 1 289 ? 5.156 30.340 6.382 1.00 83.50 289 LYS A C 1
ATOM 2179 O O . LYS A 1 289 ? 4.188 31.071 6.549 1.00 83.50 289 LYS A O 1
ATOM 2184 N N . ALA A 1 290 ? 5.550 29.458 7.301 1.00 84.44 290 ALA A N 1
ATOM 2185 C CA . ALA A 1 290 ? 4.898 29.313 8.603 1.00 84.44 290 ALA A CA 1
ATOM 2186 C C . ALA A 1 290 ? 5.047 30.572 9.469 1.00 84.44 290 ALA A C 1
ATOM 2188 O O . ALA A 1 290 ? 4.056 31.055 10.009 1.00 84.44 290 ALA A O 1
ATOM 2189 N N . LEU A 1 291 ? 6.257 31.143 9.515 1.00 82.81 291 LEU A N 1
ATOM 2190 C CA . LEU A 1 291 ? 6.543 32.422 10.176 1.00 82.81 291 LEU A CA 1
ATOM 2191 C C . LEU A 1 291 ? 5.714 33.573 9.589 1.00 82.81 291 LEU A C 1
ATOM 2193 O O . LEU A 1 291 ? 5.110 34.331 10.339 1.00 82.81 291 LEU A O 1
ATOM 2197 N N . GLN A 1 292 ? 5.633 33.675 8.258 1.00 84.88 292 GLN A N 1
ATOM 2198 C CA . GLN A 1 292 ? 4.831 34.704 7.578 1.00 84.88 292 GLN A CA 1
ATOM 2199 C C . GLN A 1 292 ? 3.332 34.604 7.885 1.00 84.88 292 GLN A C 1
ATOM 2201 O O . GLN A 1 292 ? 2.646 35.620 7.933 1.00 84.88 292 GLN A O 1
ATOM 2206 N N . LEU A 1 293 ? 2.824 33.386 8.073 1.00 85.56 293 LEU A N 1
ATOM 2207 C CA . LEU A 1 293 ? 1.423 33.129 8.399 1.00 85.56 293 LEU A CA 1
ATOM 2208 C C . LEU A 1 293 ? 1.144 33.142 9.912 1.00 85.56 293 LEU A C 1
ATOM 2210 O O . LEU A 1 293 ? 0.002 32.925 10.305 1.00 85.56 293 LEU A O 1
ATOM 2214 N N . GLY A 1 294 ? 2.157 33.384 10.755 1.00 82.62 294 GLY A N 1
ATOM 2215 C CA . GLY A 1 294 ? 2.013 33.410 12.214 1.00 82.62 294 GLY A CA 1
ATOM 2216 C C . GLY A 1 294 ? 1.656 32.054 12.833 1.00 82.62 294 GLY A C 1
ATOM 2217 O O . GLY A 1 294 ? 1.040 32.008 13.895 1.00 82.62 294 GLY A O 1
ATOM 2218 N N . LEU A 1 295 ? 2.001 30.949 12.168 1.00 87.25 295 LEU A N 1
ATOM 2219 C CA . LEU A 1 295 ? 1.635 29.599 12.602 1.00 87.25 295 LEU A CA 1
ATOM 2220 C C . LEU A 1 295 ? 2.589 29.072 13.676 1.00 87.25 295 LEU A C 1
ATOM 2222 O O . LEU A 1 295 ? 3.777 29.399 13.696 1.00 87.25 295 LEU A O 1
ATOM 2226 N N . LYS A 1 296 ? 2.085 28.194 14.549 1.00 88.69 296 LYS A N 1
ATOM 2227 C CA . LYS A 1 296 ? 2.869 27.617 15.645 1.00 88.69 296 LYS A CA 1
ATOM 2228 C C . LYS A 1 296 ? 3.929 26.651 15.108 1.00 88.69 296 LYS A C 1
ATOM 2230 O O . LYS A 1 296 ? 3.612 25.576 14.597 1.00 88.69 296 LYS A O 1
ATOM 2235 N N . THR A 1 297 ? 5.199 27.016 15.258 1.00 89.56 297 THR A N 1
ATOM 2236 C CA . THR A 1 297 ? 6.344 26.166 14.904 1.00 89.56 297 THR A CA 1
ATOM 2237 C C . THR A 1 297 ? 6.878 25.435 16.133 1.00 89.56 297 THR A C 1
ATOM 2239 O O . THR A 1 297 ? 7.123 26.081 17.150 1.00 89.56 297 THR A O 1
ATOM 2242 N N . ILE A 1 298 ? 7.094 24.121 16.036 1.00 91.00 298 ILE A N 1
ATOM 2243 C CA . ILE A 1 298 ? 7.681 23.294 17.106 1.00 91.00 298 ILE A CA 1
ATOM 2244 C C . ILE A 1 298 ? 8.905 22.525 16.599 1.00 91.00 298 ILE A C 1
ATOM 2246 O O . ILE A 1 298 ? 8.994 22.197 15.414 1.00 91.00 298 ILE A O 1
ATOM 2250 N N . LYS A 1 299 ? 9.854 22.218 17.485 1.00 90.56 299 LYS A N 1
ATOM 2251 C CA . LYS A 1 299 ? 11.033 21.391 17.169 1.00 90.56 299 LYS A CA 1
ATOM 2252 C C . LYS A 1 299 ? 10.697 19.888 17.201 1.00 90.56 299 LYS A C 1
ATOM 2254 O O . LYS A 1 299 ? 9.742 19.503 17.879 1.00 90.56 299 LYS A O 1
ATOM 2259 N N . PRO A 1 300 ? 11.492 19.009 16.554 1.00 87.50 300 PRO A N 1
ATOM 2260 C CA . PRO A 1 300 ? 11.300 17.556 16.618 1.00 87.50 300 PRO A CA 1
ATOM 2261 C C . PRO A 1 300 ? 11.242 17.010 18.050 1.00 87.50 300 PRO A C 1
ATOM 2263 O O . PRO A 1 300 ? 10.409 16.165 18.354 1.00 87.50 300 PRO A O 1
ATOM 2266 N N . THR A 1 301 ? 12.053 17.548 18.962 1.00 87.38 301 THR A N 1
ATOM 2267 C CA . THR A 1 301 ? 12.050 17.156 20.381 1.00 87.38 301 THR A CA 1
ATOM 2268 C C . THR A 1 301 ? 10.745 17.513 21.098 1.00 87.38 301 THR A C 1
ATOM 2270 O O . THR A 1 301 ? 10.263 16.748 21.933 1.00 87.38 301 THR A O 1
ATOM 2273 N N . GLU A 1 302 ? 10.134 18.649 20.760 1.00 88.06 302 GLU A N 1
ATOM 2274 C CA . GLU A 1 302 ? 8.827 19.059 21.286 1.00 88.06 302 GLU A CA 1
ATOM 2275 C C . GLU A 1 302 ? 7.697 18.230 20.678 1.00 88.06 302 GLU A C 1
ATOM 2277 O O . GLU A 1 302 ? 6.768 17.847 21.387 1.00 88.06 302 GLU A O 1
ATOM 2282 N N . PHE A 1 303 ? 7.802 17.903 19.387 1.00 91.00 303 PHE A N 1
ATOM 2283 C CA . PHE A 1 303 ? 6.888 16.979 18.727 1.00 91.00 303 PHE A CA 1
ATOM 2284 C C . PHE A 1 303 ? 6.898 15.610 19.414 1.00 91.00 303 PHE A C 1
ATOM 2286 O O . PHE A 1 303 ? 5.832 15.119 19.776 1.00 91.00 303 PHE A O 1
ATOM 2293 N N . SER A 1 304 ? 8.077 15.043 19.687 1.00 87.19 304 SER A N 1
ATOM 2294 C CA . SER A 1 304 ? 8.208 13.764 20.396 1.00 87.19 304 SER A CA 1
ATOM 2295 C C . SER A 1 304 ? 7.529 13.783 21.769 1.00 87.19 304 SER A C 1
ATOM 2297 O O . SER A 1 304 ? 6.852 12.822 22.115 1.00 87.19 304 SER A O 1
ATOM 2299 N N . ARG A 1 305 ? 7.617 14.893 22.519 1.00 87.69 305 ARG A N 1
ATOM 2300 C CA . ARG A 1 305 ? 6.892 15.069 23.797 1.00 87.69 305 ARG A CA 1
ATOM 2301 C C . ARG A 1 305 ? 5.378 15.202 23.619 1.00 87.69 305 ARG A C 1
ATOM 2303 O O . ARG A 1 305 ? 4.602 14.815 24.488 1.00 87.69 305 ARG A O 1
ATOM 2310 N N . LEU A 1 306 ? 4.941 15.789 22.507 1.00 85.69 306 LEU A N 1
ATOM 2311 C CA . LEU A 1 306 ? 3.524 15.941 22.201 1.00 85.69 306 LEU A CA 1
ATOM 2312 C C . LEU A 1 306 ? 2.881 14.587 21.872 1.00 85.69 306 LEU A C 1
ATOM 2314 O O . LEU A 1 306 ? 1.747 14.344 22.284 1.00 85.69 306 LEU A O 1
ATOM 2318 N N . VAL A 1 307 ? 3.604 13.704 21.178 1.00 84.50 307 VAL A N 1
ATOM 2319 C CA . VAL A 1 307 ? 3.114 12.374 20.771 1.00 84.50 307 VAL A CA 1
ATOM 2320 C C . VAL A 1 307 ? 3.437 11.254 21.761 1.00 84.50 307 VAL A C 1
ATOM 2322 O O . VAL A 1 307 ? 2.802 10.204 21.696 1.00 84.50 307 VAL A O 1
ATOM 2325 N N . SER A 1 308 ? 4.361 11.463 22.703 1.00 77.12 308 SER A N 1
ATOM 2326 C CA . SER A 1 308 ? 4.581 10.534 23.814 1.00 77.12 308 SER A CA 1
ATOM 2327 C C . SER A 1 308 ? 3.374 10.507 24.763 1.00 77.12 308 SER A C 1
ATOM 2329 O O . SER A 1 308 ? 2.658 11.510 24.901 1.00 77.12 308 SER A O 1
ATOM 2331 N N . ARG A 1 309 ? 3.141 9.345 25.390 1.00 53.88 309 ARG A N 1
ATOM 2332 C CA . ARG A 1 309 ? 2.125 9.164 26.439 1.00 53.88 309 ARG A CA 1
ATOM 2333 C C . ARG A 1 309 ? 2.383 10.093 27.618 1.00 53.88 309 ARG A C 1
ATOM 2335 O O . ARG A 1 309 ? 3.561 10.202 28.018 1.00 53.88 309 ARG A O 1
#

Mean predicted aligned error: 8.85 Å

Sequence (309 aa):
ATLHNADEIARKDVRVGDTVIIHKAGDIIPEIVQVLPKLRPKAAKKFVMPKECPICKSKVVQIDGGVAHRCSNPKCFPVLREQIIHAVGRQGFDIEGLGDKIVEQLLQEGLIKTPADLWDLTEGDLTPLERFADKSAQNLIQEIGERKTIELQRFIVALGVPNVGTVTAQDLAKEFRTLKKLTKASAEELLSIDGVGEKVADGIVEFFAADDTKLLLKRYGDIGMEVLSGKSGGKLAGKTFVFTGSMEGMTRDEAKQLVLGLGGKVASSVGKDVDYVVVGGDAGSKAKKALQLGLKTIKPTEFSRLVSR

Nearest PDB structures (foldseek):
  2owo-assembly1_A  TM=9.527E-01  e=1.013E-21  Escherichia coli K-12
  4glx-assembly1_A  TM=9.530E-01  e=1.733E-20  Escherichia coli K-12
  5tt5-assembly1_A  TM=6.795E-01  e=3.449E-21  Escherichia coli K-12
  1v9p-assembly1_A  TM=7.061E-01  e=8.071E-19  Thermus filiformis
  8ak4-assembly1_A  TM=6.608E-01  e=1.631E-17  Deinococcus radiodurans

pLDDT: mean 89.67, std 7.71, range [53.19, 97.62]

Solvent-accessible surface area (backbone atoms only — not comparable to full-atom values): 17388 Å² total; per-residue (Å²): 106,58,61,93,42,67,63,53,33,59,76,52,65,51,33,56,74,53,44,65,45,73,44,51,63,90,79,72,55,42,32,66,76,43,59,41,75,93,63,46,49,94,82,47,40,76,75,72,86,65,64,41,29,92,83,74,59,36,50,41,41,68,46,91,98,54,81,54,72,41,63,68,47,78,82,28,70,71,51,40,44,51,47,33,46,47,20,32,29,84,63,22,64,54,43,81,81,58,43,72,69,54,52,48,49,38,46,72,74,60,73,34,84,52,67,64,39,61,75,73,58,51,49,81,74,36,40,83,39,89,96,32,46,67,70,57,20,47,53,40,48,50,56,51,65,69,58,40,64,43,50,33,29,26,48,46,33,25,68,61,47,61,91,45,48,68,69,55,22,41,53,49,17,48,71,44,29,40,70,77,46,51,67,64,49,50,55,70,64,40,50,71,40,89,94,40,47,70,77,40,23,50,37,50,44,52,47,53,68,33,66,70,44,49,50,50,56,47,48,36,51,76,76,58,49,42,70,40,60,27,62,86,57,44,97,33,45,90,35,24,36,26,81,37,45,49,50,69,98,48,53,65,66,58,53,49,49,52,39,44,76,27,39,17,46,76,46,96,62,84,55,91,82,40,57,34,34,37,48,26,56,86,46,55,74,60,55,57,52,30,61,76,69,71,44,50,70,40,42,42,73,54,48,51,62,68,74,46,132